Protein AF-A0A3A4A7R0-F1 (afdb_monomer)

Radius of gyration: 28.4 Å; Cα contacts (8 Å, |Δi|>4): 515; chains: 1; bounding box: 100×82×77 Å

Sequence (315 aa):
MIDTMTGAGLDDSLARQVVTARIVDVVRGQGFALCELVHNDKGGRAREGSGVKAVLPLDEVPDDEIMPGVPRVRPGARMQLLVIEPGSPAAGKRAAGLPVLSASSELLVQRILEGLVPELLPTQTGPEEFDPPRVTVKGIARRAGVTGRTKIAVAPSVEGVDAIEACLGLRATRKDKLVELLFGEKVEFVPWASSPEKYLRNALAPGTVMDVLISGRYAVVSAEPHMMSVVVGKGGLNTELAGRLTGLWVQAVAYDPHLSPEENRAALEKILAAKVAEHAAARADRPAPNQPASNQPAETTEPPAPAETATEPAA

Nearest PDB structures (foldseek):
  2atw-assembly1_A  TM=8.147E-01  e=3.032E-18  Mycobacterium tuberculosis
  5lm9-assembly1_A  TM=8.035E-01  e=1.524E-15  Escherichia coli K-12
  4mtn-assembly1_A  TM=8.015E-01  e=1.718E-15  Planctopirus limnophila DSM 3776
  5lm7-assembly2_C  TM=7.938E-01  e=4.749E-15  Escherichia coli O157:H7
  5ms0-assembly1_M  TM=7.228E-01  e=3.522E-15  Escherichia coli K-12

Mean predicted aligned error: 13.64 Å

InterPro domains:
  IPR009019 K homology domain superfamily, prokaryotic type [SSF54814] (129-193)
  IPR009019 K homology domain superfamily, prokaryotic type [SSF54814] (196-252)
  IPR015946 K homology domain-like, alpha/beta [G3DSA:3.30.300.20] (104-193)
  IPR015946 K homology domain-like, alpha/beta [G3DSA:3.30.300.20] (195-255)
  IPR025249 Transcription factor NusA, first KH domain [PF13184] (106-192)
  IPR030842 Transcription factor NusA, prokaryotes [PTHR22648] (106-267)
  IPR058582 NusA-like, second KH domain [PF26594] (196-248)

Secondary structure (DSSP, 8-state):
-----------TT--EEEEEE--S---SS------------SSS-PPPSSPEEEEEEGGGS--TTTSTT-----TT-----EEEEPPBP--SSSPPBPPEEESS-HHHHHHHHHHH-GGGSPEE-SSS-EEPPSEEEEEEEEE-STT-EEEEEEEESSTT--HHHHHH-GGGHHHHHHHHHTTT-EEEEEE--SSHHHHHHHHTTTS--S-EEEETTEEEEEE-TTTHHHHH-GGGHHHHHHHHHHT-EEEEEE--TTS-HHHHHHHHHHHHHHHHHHHHHHHHTSPPP------PPPP--PPPPPPP-PPPPP-

pLDDT: mean 74.09, std 24.38, range [22.98, 98.62]

Foldseek 3Di:
DDDDDDDDDPPPPWDKDKWFFPFPDPDDPPFWGWTWTFDDPDPDDDDDDPTAIAIETPLQQDDCVNANPQHRQHGRHTATWTQPAPWADDPPPDDIRHTYIHLFDPVSLVVLLVVLQVLCQWDDPDPPDTHHRQKHWPFKQWDAHQQIEIETEMEGPDPPDDGQCSCLDDVRPNVVVSCVNSRNHHYDYFHDDPPLQNLLCRLLPPQHWDDWDDDDQEIETEGAPVSQCSSCDDVSNSQVRSSVGSVHNYDYDYQDPVDDPVVSVVVSVVVRVVVVVVVVVVVVPDDDPPDDDDDDDDDDDDDDDDDDDDDDDDD

Organism: NCBI:txid1070861

Solvent-accessible surface area (backbone atoms only — not comparable to full-atom values): 18566 Å² total; per-residue (Å²): 139,81,82,90,83,90,88,79,85,77,67,93,85,65,63,64,45,82,34,47,21,57,62,73,68,94,69,79,94,69,83,61,40,67,26,43,36,41,46,73,99,59,89,88,77,86,79,92,71,97,48,53,63,31,34,37,44,50,94,50,48,68,22,46,90,79,27,66,83,30,71,60,66,44,68,64,45,71,43,62,32,26,37,79,38,84,45,44,78,53,80,65,102,47,85,54,46,63,23,33,43,36,62,61,49,62,64,43,56,54,55,53,43,54,76,66,23,67,48,58,37,65,44,75,78,50,100,90,39,66,45,72,36,44,24,44,81,77,38,68,17,71,42,67,39,36,82,22,43,31,44,34,26,27,32,50,67,42,90,97,50,60,34,60,57,57,52,24,38,80,92,36,49,40,42,54,48,51,20,58,62,47,60,53,21,43,75,44,79,23,62,57,50,93,51,67,64,60,21,45,54,40,40,29,54,94,19,62,63,80,47,72,48,76,58,95,52,38,31,32,31,28,15,49,65,87,34,37,62,54,32,34,26,83,92,40,48,36,30,50,38,24,12,60,50,69,65,33,50,58,44,80,43,69,50,60,89,89,49,55,74,66,56,50,51,52,52,48,51,54,54,44,52,51,53,54,49,55,53,51,53,62,55,72,73,49,78,76,77,81,73,76,79,81,79,74,82,79,84,82,80,79,80,83,83,85,81,85,81,87,83,81,83,90,131

Structure (mmCIF, N/CA/C/O backbone):
data_AF-A0A3A4A7R0-F1
#
_entry.id   AF-A0A3A4A7R0-F1
#
loop_
_atom_site.group_PDB
_atom_site.id
_atom_site.type_symbol
_atom_site.label_atom_id
_atom_site.label_alt_id
_atom_site.label_comp_id
_atom_site.label_asym_id
_atom_site.label_entity_id
_atom_site.label_seq_id
_atom_site.pdbx_PDB_ins_code
_atom_site.Cartn_x
_atom_site.Cartn_y
_atom_site.Cartn_z
_atom_site.occupancy
_atom_site.B_iso_or_equiv
_atom_site.auth_seq_id
_atom_site.auth_comp_id
_atom_site.auth_asym_id
_atom_site.auth_atom_id
_atom_site.pdbx_PDB_model_num
ATOM 1 N N . MET A 1 1 ? 1.825 -34.355 51.434 1.00 31.25 1 MET A N 1
ATOM 2 C CA . MET A 1 1 ? 0.445 -34.870 51.314 1.00 31.25 1 MET A CA 1
ATOM 3 C C . MET A 1 1 ? -0.447 -33.646 51.183 1.00 31.25 1 MET A C 1
ATOM 5 O O . MET A 1 1 ? -0.684 -32.991 52.181 1.00 31.25 1 MET A O 1
ATOM 9 N N . ILE A 1 2 ? -0.793 -33.163 49.997 1.00 30.39 2 ILE A N 1
ATOM 10 C CA . ILE A 1 2 ? -1.487 -33.873 48.919 1.00 30.39 2 ILE A CA 1
ATOM 11 C C . ILE A 1 2 ? -0.903 -33.464 47.550 1.00 30.39 2 ILE A C 1
ATOM 13 O O . ILE A 1 2 ? -0.648 -32.287 47.305 1.00 30.39 2 ILE A O 1
ATOM 17 N N . ASP A 1 3 ? -0.677 -34.492 46.733 1.00 22.98 3 ASP A N 1
ATOM 18 C CA . ASP A 1 3 ? -0.315 -34.540 45.308 1.00 22.98 3 ASP A CA 1
ATOM 19 C C . ASP A 1 3 ? -1.289 -33.764 44.401 1.00 22.98 3 ASP A C 1
ATOM 21 O O . ASP A 1 3 ? -2.475 -33.668 44.704 1.00 22.98 3 ASP A O 1
ATOM 25 N N . THR A 1 4 ? -0.807 -32.999 43.414 1.00 31.16 4 THR A N 1
ATOM 26 C CA . THR A 1 4 ? -0.606 -33.367 41.987 1.00 31.16 4 THR A CA 1
ATOM 27 C C . THR A 1 4 ? -1.807 -34.029 41.285 1.00 31.16 4 THR A C 1
ATOM 29 O O . THR A 1 4 ? -2.384 -34.980 41.797 1.00 31.16 4 THR A O 1
ATOM 32 N N . MET A 1 5 ? -2.171 -33.464 40.116 1.00 24.44 5 MET A N 1
ATOM 33 C CA . MET A 1 5 ? -2.710 -34.059 38.865 1.00 24.44 5 MET A CA 1
ATOM 34 C C . MET A 1 5 ? -3.585 -33.014 38.117 1.00 24.44 5 MET A C 1
ATOM 36 O O . MET A 1 5 ? -4.737 -32.798 38.478 1.00 24.44 5 MET A O 1
ATOM 40 N N . THR A 1 6 ? -3.026 -32.104 37.305 1.00 32.19 6 THR A N 1
ATOM 41 C CA . THR A 1 6 ? -2.872 -32.150 35.821 1.00 32.19 6 THR A CA 1
ATOM 42 C C . THR A 1 6 ? -4.096 -32.536 34.971 1.00 32.19 6 THR A C 1
ATOM 44 O O . THR A 1 6 ? -4.650 -33.620 35.113 1.00 32.19 6 THR A O 1
ATOM 47 N N . GLY A 1 7 ? -4.395 -31.680 33.976 1.00 24.83 7 GLY A N 1
ATOM 48 C CA . GLY A 1 7 ? -5.155 -31.983 32.747 1.00 24.83 7 GLY A CA 1
ATOM 49 C C . GLY A 1 7 ? -6.244 -30.935 32.454 1.00 24.83 7 GLY A C 1
ATOM 50 O O . GLY A 1 7 ? -7.245 -30.913 33.151 1.00 24.83 7 GLY A O 1
ATOM 51 N N . ALA A 1 8 ? -6.160 -30.026 31.478 1.00 27.53 8 ALA A N 1
ATOM 52 C CA . ALA A 1 8 ? -5.505 -30.106 30.178 1.00 27.53 8 ALA A CA 1
ATOM 53 C C . ALA A 1 8 ? -4.943 -28.744 29.711 1.00 27.53 8 ALA A C 1
ATOM 55 O O . ALA A 1 8 ? -5.455 -27.685 30.071 1.00 27.53 8 ALA A O 1
ATOM 56 N N . GLY A 1 9 ? -3.870 -28.840 28.922 1.00 25.94 9 GLY A N 1
ATOM 57 C CA . GLY A 1 9 ? -2.947 -27.792 28.491 1.00 25.94 9 GLY A CA 1
ATOM 58 C C . GLY A 1 9 ? -3.556 -26.484 27.991 1.00 25.94 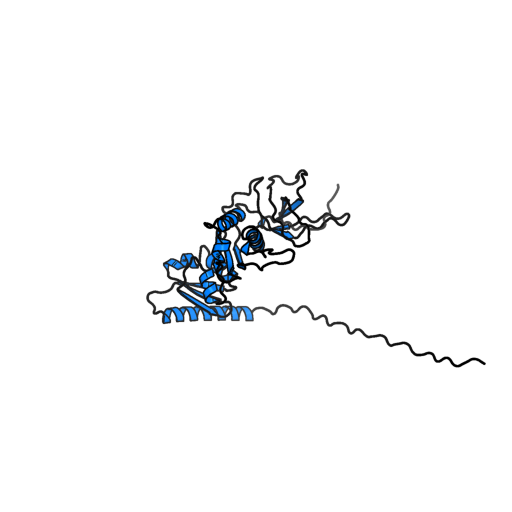9 GLY A C 1
ATOM 59 O O . GLY A 1 9 ? -4.331 -26.455 27.039 1.00 25.94 9 GLY A O 1
ATOM 60 N N . LEU A 1 10 ? -3.081 -25.390 28.579 1.00 32.84 10 LEU A N 1
ATOM 61 C CA . LEU A 1 10 ? -2.740 -24.202 27.810 1.00 32.84 10 LEU A CA 1
ATOM 62 C C . LEU A 1 10 ? -1.226 -24.263 27.633 1.00 32.84 10 LEU A C 1
ATOM 64 O O . LEU A 1 10 ? -0.488 -24.188 28.611 1.00 32.84 10 LEU A O 1
ATOM 68 N N . ASP A 1 11 ? -0.815 -24.520 26.397 1.00 29.55 11 ASP A N 1
ATOM 69 C CA . ASP A 1 11 ? 0.573 -24.548 25.953 1.00 29.55 11 ASP A CA 1
ATOM 70 C C . ASP A 1 11 ? 1.306 -23.285 26.434 1.00 29.55 11 ASP A C 1
ATOM 72 O O . ASP A 1 11 ? 0.804 -22.166 26.281 1.00 29.55 11 ASP A O 1
ATOM 76 N N . ASP A 1 12 ? 2.500 -23.467 26.993 1.00 33.50 12 ASP A N 1
ATOM 77 C CA . ASP A 1 12 ? 3.362 -22.434 27.592 1.00 33.50 12 ASP A CA 1
ATOM 78 C C . ASP A 1 12 ? 3.925 -21.436 26.544 1.00 33.50 12 ASP A C 1
ATOM 80 O O . ASP A 1 12 ? 4.802 -20.626 26.835 1.00 33.50 12 ASP A O 1
ATOM 84 N N . SER A 1 13 ? 3.417 -21.466 25.302 1.00 35.47 13 SER A N 1
ATOM 85 C CA . SER A 1 13 ? 3.818 -20.593 24.191 1.00 35.47 13 SER A CA 1
ATOM 86 C C . SER A 1 13 ? 2.926 -19.355 24.006 1.00 35.47 13 SER A C 1
ATOM 88 O O . SER A 1 13 ? 3.145 -18.584 23.074 1.00 35.47 13 SER A O 1
ATOM 90 N N . LEU A 1 14 ? 1.895 -19.161 24.839 1.00 38.09 14 LEU A N 1
ATOM 91 C CA . LEU A 1 14 ? 0.882 -18.109 24.673 1.00 38.09 14 LEU A CA 1
ATOM 92 C C . LEU A 1 14 ? 0.761 -17.237 25.926 1.00 38.09 14 LEU A C 1
ATOM 94 O O . LEU A 1 14 ? -0.273 -17.207 26.599 1.00 38.09 14 LEU A O 1
ATOM 98 N N . ALA A 1 15 ? 1.808 -16.469 26.225 1.00 43.47 15 ALA A N 1
ATOM 99 C CA . ALA A 1 15 ? 1.660 -15.325 27.114 1.00 43.47 15 ALA A CA 1
ATOM 100 C C . ALA A 1 15 ? 0.591 -14.376 26.529 1.00 43.47 15 ALA A C 1
ATOM 102 O O . ALA A 1 15 ? 0.614 -14.027 25.349 1.00 43.47 15 ALA A O 1
ATOM 103 N N . ARG A 1 16 ? -0.404 -14.006 27.336 1.00 49.62 16 ARG A N 1
ATOM 104 C CA . ARG A 1 16 ? -1.571 -13.215 26.916 1.00 49.62 16 ARG A CA 1
ATOM 105 C C . ARG A 1 16 ? -1.793 -12.087 27.914 1.00 49.62 16 ARG A C 1
ATOM 107 O O . ARG A 1 16 ? -1.829 -12.339 29.119 1.00 49.62 16 ARG A O 1
ATOM 114 N N . GLN A 1 17 ? -1.975 -10.857 27.433 1.00 52.09 17 GLN A N 1
ATOM 115 C CA . GLN A 1 17 ? -2.345 -9.733 28.296 1.00 52.09 17 GLN A CA 1
ATOM 116 C C . GLN A 1 17 ? -3.869 -9.593 28.349 1.00 52.09 17 GLN A C 1
ATOM 118 O O . GLN A 1 17 ? -4.539 -9.535 27.318 1.00 52.09 17 GLN A O 1
ATOM 123 N N . VAL A 1 18 ? -4.425 -9.536 29.564 1.00 49.22 18 VAL A N 1
ATOM 124 C CA . VAL A 1 18 ? -5.851 -9.247 29.777 1.00 49.22 18 VAL A CA 1
ATOM 125 C C . VAL A 1 18 ? -6.037 -7.737 29.858 1.00 49.22 18 VAL A C 1
ATOM 127 O O . VAL A 1 18 ? -5.473 -7.079 30.732 1.00 49.22 18 VAL A O 1
ATOM 130 N N . VAL A 1 19 ? -6.859 -7.205 28.963 1.00 51.12 19 VAL A N 1
ATOM 131 C CA . VAL A 1 19 ? -7.080 -5.775 28.743 1.00 51.12 19 VAL A CA 1
ATOM 132 C C . VAL A 1 19 ? -8.521 -5.407 29.098 1.00 51.12 19 VAL A C 1
ATOM 134 O O . VAL A 1 19 ? -9.442 -6.171 28.815 1.00 51.12 19 VAL A O 1
ATOM 137 N N . THR A 1 20 ? -8.739 -4.220 29.670 1.00 48.72 20 THR A N 1
ATOM 138 C CA . THR A 1 20 ? -10.080 -3.628 29.805 1.00 48.72 20 THR A CA 1
ATOM 139 C C . THR A 1 20 ? -10.362 -2.739 28.595 1.00 48.72 20 THR A C 1
ATOM 141 O O . THR A 1 20 ? -9.645 -1.763 28.391 1.00 48.72 20 THR A O 1
ATOM 144 N N . ALA A 1 21 ? -11.395 -3.060 27.813 1.00 48.56 21 ALA A N 1
ATOM 145 C CA . ALA A 1 21 ? -11.790 -2.320 26.617 1.00 48.56 21 ALA A CA 1
ATOM 146 C C . ALA A 1 21 ? -13.175 -1.674 26.787 1.00 48.56 21 ALA A C 1
ATOM 148 O O . ALA A 1 21 ? -14.121 -2.304 27.273 1.00 48.56 21 ALA A O 1
ATOM 149 N N . ARG A 1 22 ? -13.329 -0.422 26.332 1.00 48.19 22 ARG A N 1
ATOM 150 C CA . ARG A 1 22 ? -14.655 0.142 26.034 1.00 48.19 22 ARG A CA 1
ATOM 151 C C . ARG A 1 22 ? -15.080 -0.341 24.656 1.00 48.19 22 ARG A C 1
ATOM 153 O O . ARG A 1 22 ? -14.742 0.262 23.646 1.00 48.19 22 ARG A O 1
ATOM 160 N N . ILE A 1 23 ? -15.803 -1.450 24.639 1.00 51.12 23 ILE A N 1
ATOM 161 C CA . ILE A 1 23 ? -16.427 -1.970 23.432 1.00 51.12 23 ILE A CA 1
ATOM 162 C C . ILE A 1 23 ? -17.715 -1.169 23.211 1.00 51.12 23 ILE A C 1
ATOM 164 O O . ILE A 1 23 ? -18.742 -1.479 23.810 1.00 51.12 23 ILE A O 1
ATOM 168 N N . VAL A 1 24 ? -17.652 -0.100 22.415 1.00 43.41 24 VAL A N 1
ATOM 169 C CA . VAL A 1 24 ? -18.870 0.549 21.909 1.00 43.41 24 VAL A CA 1
ATOM 170 C C . VAL A 1 24 ? -19.497 -0.433 20.918 1.00 43.41 24 VAL A C 1
ATOM 172 O O . VAL A 1 24 ? -18.904 -0.727 19.887 1.00 43.41 24 VAL A O 1
ATOM 175 N N . ASP A 1 25 ? -20.624 -1.017 21.322 1.00 41.41 25 ASP A N 1
ATOM 176 C CA . ASP A 1 25 ? -21.463 -1.969 20.594 1.00 41.41 25 ASP A CA 1
ATOM 177 C C . ASP A 1 25 ? -20.738 -3.094 19.825 1.00 41.41 25 ASP A C 1
ATOM 179 O O . ASP A 1 25 ? -20.739 -3.154 18.599 1.00 41.41 25 ASP A O 1
ATOM 183 N N . VAL A 1 26 ? -20.294 -4.131 20.553 1.00 46.34 26 VAL A N 1
ATOM 184 C CA . VAL A 1 26 ? -20.383 -5.521 20.040 1.00 46.34 26 VAL A CA 1
ATOM 185 C C . VAL A 1 26 ? -21.857 -5.930 20.094 1.00 46.34 26 VAL A C 1
ATOM 187 O O . VAL A 1 26 ? -22.286 -6.784 20.863 1.00 46.34 26 VAL A O 1
ATOM 190 N N . VAL A 1 27 ? -22.676 -5.233 19.314 1.00 37.56 27 VAL A N 1
ATOM 191 C CA . VAL A 1 27 ? -24.116 -5.445 19.226 1.00 37.56 27 VAL A CA 1
ATOM 192 C C . VAL A 1 27 ? -24.442 -5.494 17.740 1.00 37.56 27 VAL A C 1
ATOM 194 O O . VAL A 1 27 ? -24.336 -4.486 17.053 1.00 37.56 27 VAL A O 1
ATOM 197 N N . ARG A 1 28 ? -24.866 -6.686 17.284 1.00 35.81 28 ARG A N 1
ATOM 198 C CA . ARG A 1 28 ? -25.363 -7.062 15.932 1.00 35.81 28 ARG A CA 1
ATOM 199 C C . ARG A 1 28 ? -24.445 -7.890 15.022 1.00 35.81 28 ARG A C 1
ATOM 201 O O . ARG A 1 28 ? -24.627 -7.876 13.812 1.00 35.81 28 ARG A O 1
ATOM 208 N N . GLY A 1 29 ? -23.540 -8.703 15.570 1.00 39.62 29 GLY A N 1
ATOM 209 C CA . GLY A 1 29 ? -23.069 -9.903 14.851 1.00 39.62 29 GLY A CA 1
ATOM 210 C C . GLY A 1 29 ? -22.274 -9.668 13.558 1.00 39.62 29 GLY A C 1
ATOM 211 O O . GLY A 1 29 ? -22.067 -10.614 12.804 1.00 39.62 29 GLY A O 1
ATOM 212 N N . GLN A 1 30 ? -21.786 -8.452 13.314 1.00 41.00 30 GLN A N 1
ATOM 213 C CA . GLN A 1 30 ? -20.718 -8.190 12.355 1.00 41.00 30 GLN A CA 1
ATOM 214 C C . GLN A 1 30 ? -19.523 -7.699 13.165 1.00 41.00 30 GLN A C 1
ATOM 216 O O . GLN A 1 30 ? -19.563 -6.631 13.768 1.00 41.00 30 GLN A O 1
ATOM 221 N N . GLY A 1 31 ? -18.544 -8.596 13.309 1.00 48.72 31 GLY A N 1
ATOM 222 C CA . GLY A 1 31 ? -17.392 -8.449 14.192 1.00 48.72 31 GLY A CA 1
ATOM 223 C C . GLY A 1 31 ? -16.543 -7.231 13.855 1.00 48.72 31 GLY A C 1
ATOM 224 O O . GLY A 1 31 ? -16.719 -6.630 12.802 1.00 48.72 31 GLY A O 1
ATOM 225 N N . PHE A 1 32 ? -15.594 -6.939 14.747 1.00 47.31 32 PHE A N 1
ATOM 226 C CA . PHE A 1 32 ? -14.655 -5.809 14.749 1.00 47.31 32 PHE A CA 1
ATOM 227 C C . PHE A 1 32 ? -15.164 -4.575 15.519 1.00 47.31 32 PHE A C 1
ATOM 229 O O . PHE A 1 32 ? -15.965 -3.794 15.023 1.00 47.31 32 PHE A O 1
ATOM 236 N N . ALA A 1 33 ? -14.643 -4.378 16.737 1.00 47.50 33 ALA A N 1
ATOM 237 C CA . ALA A 1 33 ? -14.857 -3.176 17.543 1.00 47.50 33 ALA A CA 1
ATOM 238 C C . ALA A 1 33 ? -13.522 -2.505 17.873 1.00 47.50 33 ALA A C 1
ATOM 240 O O . ALA A 1 33 ? -12.561 -3.176 18.251 1.00 47.50 33 ALA A O 1
ATOM 241 N N . LEU A 1 34 ? -13.485 -1.180 17.758 1.00 47.72 34 LEU A N 1
ATOM 242 C CA . LEU A 1 34 ? -12.329 -0.363 18.094 1.00 47.72 34 LEU A CA 1
ATOM 243 C C . LEU A 1 34 ? -12.211 -0.251 19.616 1.00 47.72 34 LEU A C 1
ATOM 245 O O . LEU A 1 34 ? -13.056 0.360 20.268 1.00 47.72 34 LEU A O 1
ATOM 249 N N . CYS A 1 35 ? -11.186 -0.866 20.194 1.00 49.84 35 CYS A N 1
ATOM 250 C CA . CYS A 1 35 ? -11.058 -0.958 21.646 1.00 49.84 35 CYS A CA 1
ATOM 251 C C . CYS A 1 35 ? -9.952 -0.047 22.175 1.00 49.84 35 CYS A C 1
ATOM 253 O O . CYS A 1 35 ? -8.786 -0.324 21.917 1.00 49.84 35 CYS A O 1
ATOM 255 N N . GLU A 1 36 ? -10.305 0.958 22.984 1.00 48.25 36 GLU A N 1
ATOM 256 C CA . GLU A 1 36 ? -9.324 1.711 23.773 1.00 48.25 36 GLU A CA 1
ATOM 257 C C . GLU A 1 36 ? -8.742 0.826 24.883 1.00 48.25 36 GLU A C 1
ATOM 259 O O . GLU A 1 36 ? -9.453 0.412 25.801 1.00 48.25 36 GLU A O 1
ATOM 264 N N . LEU A 1 37 ? -7.444 0.539 24.786 1.00 52.62 37 LEU A N 1
ATOM 265 C CA . LEU A 1 37 ? -6.678 -0.181 25.801 1.00 52.62 37 LEU A CA 1
ATOM 266 C C . LEU A 1 37 ? -6.302 0.748 26.973 1.00 52.62 37 LEU A C 1
ATOM 268 O O . LEU A 1 37 ? -6.043 1.931 26.786 1.00 52.62 37 LEU A O 1
ATOM 272 N N . VAL A 1 38 ? -6.254 0.205 28.191 1.00 48.91 38 VAL A N 1
ATOM 273 C CA . VAL A 1 38 ? -5.594 0.810 29.361 1.00 48.91 38 VAL A CA 1
ATOM 274 C C . VAL A 1 38 ? -4.627 -0.249 29.883 1.00 48.91 38 VAL A C 1
ATOM 276 O O . VAL A 1 38 ? -5.060 -1.230 30.488 1.00 48.91 38 VAL A O 1
ATOM 279 N N . HIS A 1 39 ? -3.330 -0.094 29.601 1.00 41.91 39 HIS A N 1
ATOM 280 C CA . HIS A 1 39 ? -2.307 -1.055 30.030 1.00 41.91 39 HIS A CA 1
ATOM 281 C C . HIS A 1 39 ? -2.246 -1.116 31.568 1.00 41.91 39 HIS A C 1
ATOM 283 O O . HIS A 1 39 ? -2.386 -0.090 32.238 1.00 41.91 39 HIS A O 1
ATOM 289 N N . ASN A 1 40 ? -2.102 -2.313 32.141 1.00 44.31 40 ASN A N 1
ATOM 290 C CA . ASN A 1 40 ? -2.024 -2.515 33.588 1.00 44.31 40 ASN A CA 1
ATOM 291 C C . ASN A 1 40 ? -0.789 -3.360 33.914 1.00 44.31 40 ASN A C 1
ATOM 293 O O . ASN A 1 40 ? -0.734 -4.536 33.568 1.00 44.31 40 ASN A O 1
ATOM 297 N N . ASP A 1 41 ? 0.169 -2.763 34.620 1.00 40.69 41 ASP A N 1
ATOM 298 C CA . ASP A 1 41 ? 1.502 -3.323 34.887 1.00 40.69 41 ASP A CA 1
ATOM 299 C C . ASP A 1 41 ? 1.520 -4.514 35.861 1.00 40.69 41 ASP A C 1
ATOM 301 O O . ASP A 1 41 ? 2.586 -5.028 36.202 1.00 40.69 41 ASP A O 1
ATOM 305 N N . LYS A 1 42 ? 0.366 -4.943 36.388 1.00 36.88 42 LYS A N 1
ATOM 306 C CA . LYS A 1 42 ? 0.294 -5.956 37.449 1.00 36.88 42 LYS A CA 1
ATOM 307 C C . LYS A 1 42 ? -0.529 -7.159 37.015 1.00 36.88 42 LYS A C 1
ATOM 309 O O . LYS A 1 42 ? -1.751 -7.072 36.879 1.00 36.88 42 LYS A O 1
ATOM 314 N N . GLY A 1 43 ? 0.144 -8.303 36.887 1.00 35.69 43 GLY A N 1
ATOM 315 C CA . GLY A 1 43 ? -0.494 -9.610 36.769 1.00 35.69 43 GLY A CA 1
ATOM 316 C C . GLY A 1 43 ? -1.625 -9.768 37.790 1.00 35.69 43 GLY A C 1
ATOM 317 O O . GLY A 1 43 ? -1.412 -9.677 38.996 1.00 35.69 43 GLY A O 1
ATOM 318 N N . GLY A 1 44 ? -2.841 -9.977 37.285 1.00 31.52 44 GLY A N 1
ATOM 319 C CA . GLY A 1 44 ? -3.974 -10.491 38.049 1.00 31.52 44 GLY A CA 1
ATOM 320 C C . GLY A 1 44 ? -4.469 -9.630 39.217 1.00 31.52 44 GLY A C 1
ATOM 321 O O . GLY A 1 44 ? -4.283 -9.997 40.376 1.00 31.52 44 GLY A O 1
ATOM 322 N N . ARG A 1 45 ? -5.223 -8.562 38.914 1.00 26.70 45 ARG A N 1
ATOM 323 C CA . ARG A 1 45 ? -6.605 -8.318 39.410 1.00 26.70 45 ARG A CA 1
ATOM 324 C C . ARG A 1 45 ? -7.066 -6.902 39.031 1.00 26.70 45 ARG A C 1
ATOM 326 O O . ARG A 1 45 ? -6.790 -5.936 39.734 1.00 26.70 45 ARG A O 1
ATOM 333 N N . ALA A 1 46 ? -7.805 -6.787 37.926 1.00 30.97 46 ALA A N 1
ATOM 334 C CA . ALA A 1 46 ? -8.516 -5.563 37.554 1.00 30.97 46 ALA A CA 1
ATOM 335 C C . ALA A 1 46 ? -9.849 -5.477 38.319 1.00 30.97 46 ALA A C 1
ATOM 337 O O . ALA A 1 46 ? -10.652 -6.415 38.261 1.00 30.97 46 ALA A O 1
ATOM 338 N N . ARG A 1 47 ? -10.058 -4.372 39.050 1.00 31.41 47 ARG A N 1
ATOM 339 C CA . ARG A 1 47 ? -11.325 -4.051 39.722 1.00 31.41 47 ARG A CA 1
ATOM 340 C C . ARG A 1 47 ? -12.356 -3.568 38.703 1.00 31.41 47 ARG A C 1
ATOM 342 O O . ARG A 1 47 ? -12.036 -2.852 37.761 1.00 31.41 47 ARG A O 1
ATOM 349 N N . GLU A 1 48 ? -13.573 -4.032 38.926 1.00 33.69 48 GLU A N 1
ATOM 350 C CA . GLU A 1 48 ? -14.757 -3.884 38.095 1.00 33.69 48 GLU A CA 1
ATOM 351 C C . GLU A 1 48 ? -15.177 -2.414 37.964 1.00 33.69 48 GLU A C 1
ATOM 353 O O . GLU A 1 48 ? -15.420 -1.723 38.950 1.00 33.69 48 GLU A O 1
ATOM 358 N N . GLY A 1 49 ? -15.235 -1.947 36.721 1.00 32.53 49 GLY A N 1
ATOM 359 C CA . GLY A 1 49 ? -15.747 -0.639 36.339 1.00 32.53 49 GLY A CA 1
ATOM 360 C C . GLY A 1 49 ? -16.207 -0.713 34.889 1.00 32.53 49 GLY A C 1
ATOM 361 O O . GLY A 1 49 ? -15.475 -0.291 34.003 1.00 32.53 49 GLY A O 1
ATOM 362 N N . SER A 1 50 ? -17.346 -1.380 34.672 1.00 42.22 50 SER A N 1
ATOM 363 C CA . SER A 1 50 ? -18.156 -1.484 33.437 1.00 42.22 50 SER A CA 1
ATOM 364 C C . SER A 1 50 ? -17.491 -1.816 32.080 1.00 42.22 50 SER A C 1
ATOM 366 O O . SER A 1 50 ? -18.203 -1.920 31.086 1.00 42.22 50 SER A O 1
ATOM 368 N N . GLY A 1 51 ? -16.173 -2.025 31.999 1.00 49.06 51 GLY A N 1
ATOM 369 C CA . GLY A 1 51 ? -15.453 -2.368 30.766 1.00 49.06 51 GLY A CA 1
ATOM 370 C C . GLY A 1 51 ? -15.368 -3.876 30.520 1.00 49.06 51 GLY A C 1
ATOM 371 O O . GLY A 1 51 ? -15.023 -4.645 31.420 1.00 49.06 51 GLY A O 1
ATOM 372 N N . VAL A 1 52 ? -15.658 -4.304 29.291 1.00 52.03 52 VAL A N 1
ATOM 373 C CA . VAL A 1 52 ? -15.515 -5.703 28.869 1.00 52.03 52 VAL A CA 1
ATOM 374 C C . VAL A 1 52 ? -14.028 -6.075 28.875 1.00 52.03 52 VAL A C 1
ATOM 376 O O . VAL A 1 52 ? -13.179 -5.305 28.423 1.00 52.03 52 VAL A O 1
ATOM 379 N N . LYS A 1 53 ? -13.698 -7.255 29.411 1.00 58.31 53 LYS A N 1
ATOM 380 C CA . LYS A 1 53 ? -12.333 -7.799 29.380 1.00 58.31 53 LYS A CA 1
ATOM 381 C C . LYS A 1 53 ? -12.060 -8.420 28.009 1.00 58.31 53 LYS A C 1
ATOM 383 O O . LYS A 1 53 ? -12.931 -9.096 27.475 1.00 58.31 53 LYS A O 1
ATOM 388 N N . ALA A 1 54 ? -10.860 -8.230 27.478 1.00 60.81 54 ALA A N 1
ATOM 389 C CA . ALA A 1 54 ? -10.394 -8.790 26.211 1.00 60.81 54 ALA A CA 1
ATOM 390 C C . ALA A 1 54 ? -8.960 -9.324 26.350 1.00 60.81 54 ALA A C 1
ATOM 392 O O . ALA A 1 54 ? -8.271 -9.011 27.322 1.00 60.81 54 ALA A O 1
ATOM 393 N N . VAL A 1 55 ? -8.515 -10.130 25.391 1.00 61.31 55 VAL A N 1
ATOM 394 C CA . VAL A 1 55 ? -7.156 -10.676 25.329 1.00 61.31 55 VAL A CA 1
ATOM 395 C C . VAL A 1 55 ? -6.413 -10.078 24.140 1.00 61.31 55 VAL A C 1
ATOM 397 O O . VAL A 1 55 ? -6.891 -10.159 23.012 1.00 61.31 55 VAL A O 1
ATOM 400 N N . LEU A 1 56 ? -5.226 -9.527 24.392 1.00 63.69 56 LEU A N 1
ATOM 401 C CA . LEU A 1 56 ? -4.249 -9.183 23.359 1.00 63.69 56 LEU A CA 1
ATOM 402 C C . LEU A 1 56 ? -3.107 -10.219 23.419 1.00 63.69 56 LEU A C 1
ATOM 404 O O . LEU A 1 56 ? -2.505 -10.376 24.492 1.00 63.69 56 LEU A O 1
ATOM 408 N N . PRO A 1 57 ? -2.846 -10.973 22.333 1.00 64.88 57 PRO A N 1
ATOM 409 C CA . PRO A 1 57 ? -1.677 -11.847 22.233 1.00 64.88 57 PRO A CA 1
ATOM 410 C C . PRO A 1 57 ? -0.386 -11.068 22.502 1.00 64.88 57 PRO A C 1
ATOM 412 O O . PRO A 1 57 ? -0.308 -9.897 22.140 1.00 64.88 57 PRO A O 1
ATOM 415 N N . LEU A 1 58 ? 0.606 -11.671 23.169 1.00 62.53 58 LEU A N 1
ATOM 416 C CA . LEU A 1 58 ? 1.820 -10.935 23.543 1.00 62.53 58 LEU A CA 1
ATOM 417 C C . LEU A 1 58 ? 2.580 -10.413 22.316 1.00 62.53 58 LEU A C 1
ATOM 419 O O . LEU A 1 58 ? 3.029 -9.281 22.351 1.00 62.53 58 LEU A O 1
ATOM 423 N N . ASP A 1 59 ? 2.645 -11.181 21.229 1.00 61.31 59 ASP A N 1
ATOM 424 C CA . ASP A 1 59 ? 3.236 -10.801 19.935 1.00 61.31 59 ASP A CA 1
ATOM 425 C C . ASP A 1 59 ? 2.499 -9.654 19.217 1.00 61.31 59 ASP A C 1
ATOM 427 O O . ASP A 1 59 ? 3.046 -9.018 18.317 1.00 61.31 59 ASP A O 1
ATOM 431 N N . GLU A 1 60 ? 1.269 -9.363 19.636 1.00 67.12 60 GLU A N 1
ATOM 432 C CA . GLU A 1 60 ? 0.454 -8.237 19.174 1.00 67.12 60 GLU A CA 1
ATOM 433 C C . GLU A 1 60 ? 0.543 -7.026 20.121 1.00 67.12 60 GLU A C 1
ATOM 435 O O . GLU A 1 60 ? 0.014 -5.959 19.798 1.00 67.12 60 GLU A O 1
ATOM 440 N N . VAL A 1 61 ? 1.189 -7.163 21.290 1.00 64.62 61 VAL A N 1
ATOM 441 C CA . VAL A 1 61 ? 1.446 -6.044 22.206 1.00 64.62 61 VAL A CA 1
ATOM 442 C C . VAL A 1 61 ? 2.565 -5.189 21.611 1.00 64.62 61 VAL A C 1
ATOM 444 O O . VAL A 1 61 ? 3.689 -5.665 21.472 1.00 64.62 61 VAL A O 1
ATOM 447 N N . PRO A 1 62 ? 2.311 -3.911 21.283 1.00 61.00 62 PRO A N 1
ATOM 448 C CA . PRO A 1 62 ? 3.369 -3.025 20.829 1.00 61.00 62 PRO A CA 1
ATOM 449 C C . PRO A 1 62 ? 4.282 -2.695 22.013 1.00 61.00 62 PRO A C 1
ATOM 451 O O . PRO A 1 62 ? 3.905 -1.957 22.925 1.00 61.00 62 PRO A O 1
ATOM 454 N N . ASP A 1 63 ? 5.489 -3.234 22.022 1.00 59.97 63 ASP A N 1
ATOM 455 C CA . ASP A 1 63 ? 6.549 -2.822 22.932 1.00 59.97 63 ASP A CA 1
ATOM 456 C C . ASP A 1 63 ? 7.884 -2.729 22.192 1.00 59.97 63 ASP A C 1
ATOM 458 O O . ASP A 1 63 ? 7.981 -3.055 21.010 1.00 59.97 63 ASP A O 1
ATOM 462 N N . ASP A 1 64 ? 8.906 -2.224 22.877 1.00 51.91 64 ASP A N 1
ATOM 463 C CA . ASP A 1 64 ? 10.224 -2.029 22.272 1.00 51.91 64 ASP A CA 1
ATOM 464 C C . ASP A 1 64 ? 10.931 -3.365 21.958 1.00 51.91 64 ASP A C 1
ATOM 466 O O . ASP A 1 64 ? 11.821 -3.399 21.110 1.00 51.91 64 ASP A O 1
ATOM 470 N N . GLU A 1 65 ? 10.521 -4.473 22.596 1.00 52.25 65 GLU A N 1
ATOM 471 C CA . GLU A 1 65 ? 11.082 -5.811 22.362 1.00 52.25 65 GLU A CA 1
ATOM 472 C C . GLU A 1 65 ? 10.555 -6.425 21.055 1.00 52.25 65 GLU A C 1
ATOM 474 O O . GLU A 1 65 ? 11.313 -7.051 20.312 1.00 52.25 65 GLU A O 1
ATOM 479 N N . ILE A 1 66 ? 9.275 -6.211 20.741 1.00 52.94 66 ILE A N 1
ATOM 480 C CA . ILE A 1 66 ? 8.599 -6.745 19.549 1.00 52.94 66 ILE A CA 1
ATOM 481 C C . ILE A 1 66 ? 8.674 -5.755 18.378 1.00 52.94 66 ILE A C 1
ATOM 483 O O . ILE A 1 66 ? 8.792 -6.147 17.213 1.00 52.94 66 ILE A O 1
ATOM 487 N N . MET A 1 67 ? 8.625 -4.454 18.668 1.00 56.50 67 MET A N 1
ATOM 488 C CA . MET A 1 67 ? 8.597 -3.369 17.690 1.00 56.50 67 MET A CA 1
ATOM 489 C C . MET A 1 67 ? 9.609 -2.275 18.077 1.00 56.50 67 MET A C 1
ATOM 491 O O . MET A 1 67 ? 9.248 -1.295 18.732 1.00 56.50 67 MET A O 1
ATOM 495 N N . PRO A 1 68 ? 10.870 -2.384 17.618 1.00 49.78 68 PRO A N 1
ATOM 496 C CA . PRO A 1 68 ? 11.927 -1.447 17.985 1.00 49.78 68 PRO A CA 1
ATOM 497 C C . PRO A 1 68 ? 11.541 0.008 17.690 1.00 49.78 68 PRO A C 1
ATOM 499 O O . PRO A 1 68 ? 11.196 0.352 16.552 1.00 49.78 68 PRO A O 1
ATOM 502 N N . GLY A 1 69 ? 11.619 0.868 18.706 1.00 51.34 69 GLY A N 1
ATOM 503 C CA . GLY A 1 69 ? 11.246 2.281 18.623 1.00 51.34 69 GLY A CA 1
ATOM 504 C C . GLY A 1 69 ? 9.799 2.592 19.016 1.00 51.34 69 GLY A C 1
ATOM 505 O O . GLY A 1 69 ? 9.421 3.765 18.999 1.00 51.34 69 GLY A O 1
ATOM 506 N N . VAL A 1 70 ? 8.997 1.590 19.393 1.00 51.31 70 VAL A N 1
ATOM 507 C CA . VAL A 1 70 ? 7.712 1.802 20.070 1.00 51.31 70 VAL A CA 1
ATOM 508 C C . VAL A 1 70 ? 7.973 2.073 21.551 1.00 51.31 70 VAL A C 1
ATOM 510 O O . VAL A 1 70 ? 8.475 1.195 22.253 1.00 51.31 70 VAL A O 1
ATOM 513 N N . PRO A 1 71 ? 7.608 3.256 22.087 1.00 51.59 71 PRO A N 1
ATOM 514 C CA . PRO A 1 71 ? 7.601 3.447 23.527 1.00 51.59 71 PRO A CA 1
ATOM 515 C C . PRO A 1 71 ? 6.681 2.396 24.134 1.00 51.59 71 PRO A C 1
ATOM 517 O O . PRO A 1 71 ? 5.524 2.302 23.722 1.00 51.59 71 PRO A O 1
ATOM 520 N N . ARG A 1 72 ? 7.181 1.644 25.122 1.00 57.44 72 ARG A N 1
ATOM 521 C CA . ARG A 1 72 ? 6.376 0.684 25.883 1.00 57.44 72 ARG A CA 1
ATOM 522 C C . ARG A 1 72 ? 5.020 1.310 26.192 1.00 57.44 72 ARG A C 1
ATOM 524 O O . ARG A 1 72 ? 4.978 2.403 26.773 1.00 57.44 72 ARG A O 1
ATOM 531 N N . VAL A 1 73 ? 3.945 0.656 25.745 1.00 56.84 73 VAL A N 1
ATOM 532 C CA . VAL A 1 73 ? 2.581 1.166 25.912 1.00 56.84 73 VAL A CA 1
ATOM 533 C C . VAL A 1 73 ? 2.391 1.494 27.384 1.00 56.84 73 VAL A C 1
ATOM 535 O O . VAL A 1 73 ? 2.446 0.624 28.252 1.00 56.84 73 VAL A O 1
ATOM 538 N N . ARG A 1 74 ? 2.245 2.786 27.679 1.00 56.00 74 ARG A N 1
ATOM 539 C CA . ARG A 1 74 ? 2.139 3.247 29.061 1.00 56.00 74 ARG A CA 1
ATOM 540 C C . ARG A 1 74 ? 0.787 2.823 29.626 1.00 56.00 74 ARG A C 1
ATOM 542 O O . ARG A 1 74 ? -0.206 2.832 28.893 1.00 56.00 74 ARG A O 1
ATOM 549 N N . PRO A 1 75 ? 0.695 2.548 30.932 1.00 52.28 75 PRO A N 1
ATOM 550 C CA . PRO A 1 75 ? -0.589 2.474 31.610 1.00 52.28 75 PRO A CA 1
ATOM 551 C C . PRO A 1 75 ? -1.489 3.657 31.263 1.00 52.28 75 PRO A C 1
ATOM 553 O O . PRO A 1 75 ? -1.076 4.811 31.364 1.00 52.28 75 PRO A O 1
ATOM 556 N N . GLY A 1 76 ? -2.711 3.366 30.812 1.00 53.25 76 GLY A N 1
ATOM 557 C CA . GLY A 1 76 ? -3.665 4.388 30.360 1.00 53.25 76 GLY A CA 1
ATOM 558 C C . GLY A 1 76 ? -3.493 4.909 28.932 1.00 53.25 76 GLY A C 1
ATOM 559 O O . GLY A 1 76 ? -4.311 5.728 28.512 1.00 53.25 76 GLY A O 1
ATOM 560 N N . ALA A 1 77 ? -2.498 4.446 28.170 1.00 58.34 77 ALA A N 1
ATOM 561 C CA . ALA A 1 77 ? -2.382 4.773 26.753 1.00 58.34 77 ALA A CA 1
ATOM 562 C C . ALA A 1 77 ? -3.510 4.112 25.955 1.00 58.34 77 ALA A C 1
ATOM 564 O O . ALA A 1 77 ? -3.631 2.890 25.942 1.00 58.34 77 ALA A O 1
ATOM 565 N N . ARG A 1 78 ? -4.307 4.936 25.271 1.00 60.97 78 ARG A N 1
ATOM 566 C CA . ARG A 1 78 ? -5.401 4.482 24.413 1.00 60.97 78 ARG A CA 1
ATOM 567 C C . ARG A 1 78 ? -4.842 3.966 23.101 1.00 60.97 78 ARG A C 1
ATOM 569 O O . ARG A 1 78 ? -3.998 4.607 22.481 1.00 60.97 78 ARG A O 1
ATOM 576 N N . MET A 1 79 ? -5.352 2.822 22.679 1.00 64.50 79 MET A N 1
ATOM 577 C CA . MET A 1 79 ? -4.972 2.174 21.434 1.00 64.50 79 MET A CA 1
ATOM 578 C C . MET A 1 79 ? -6.204 1.865 20.605 1.00 64.50 79 MET A C 1
ATOM 580 O O . MET A 1 79 ? -7.295 1.790 21.151 1.00 64.50 79 MET A O 1
ATOM 584 N N . GLN A 1 80 ? -6.034 1.681 19.303 1.00 69.06 80 GLN A N 1
ATOM 585 C CA . GLN A 1 80 ? -7.074 1.126 18.451 1.00 69.06 80 GLN A CA 1
ATOM 586 C C . GLN A 1 80 ? -6.684 -0.297 18.071 1.00 69.06 80 GLN A C 1
ATOM 588 O O . GLN A 1 80 ? -5.571 -0.541 17.616 1.00 69.06 80 GLN A O 1
ATOM 593 N N . LEU A 1 81 ? -7.594 -1.235 18.313 1.00 71.12 81 LEU A N 1
ATOM 594 C CA . LEU A 1 81 ? -7.383 -2.665 18.120 1.00 71.12 81 LEU A CA 1
ATOM 595 C C . LEU A 1 81 ? -8.573 -3.266 17.388 1.00 71.12 81 LEU A C 1
ATOM 597 O O . LEU A 1 81 ? -9.697 -2.779 17.516 1.00 71.12 81 LEU A O 1
ATOM 601 N N . LEU A 1 82 ? -8.314 -4.339 16.651 1.00 69.75 82 LEU A N 1
ATOM 602 C CA . LEU A 1 82 ? -9.315 -5.100 15.924 1.00 69.75 82 LEU A CA 1
ATOM 603 C C . LEU A 1 82 ? -9.717 -6.339 16.727 1.00 69.75 82 LEU A C 1
ATOM 605 O O . LEU A 1 82 ? -8.855 -7.126 17.092 1.00 69.75 82 LEU A O 1
ATOM 609 N N . VAL A 1 83 ? -11.011 -6.562 16.954 1.00 69.88 83 VAL A N 1
ATOM 610 C CA . VAL A 1 83 ? -11.505 -7.825 17.540 1.00 69.88 83 VAL A CA 1
ATOM 611 C C . VAL A 1 83 ? -11.494 -8.925 16.477 1.00 69.88 83 VAL A C 1
ATOM 613 O O . VAL A 1 83 ? -12.385 -8.953 15.635 1.00 69.88 83 VAL A O 1
ATOM 616 N N . ILE A 1 84 ? -10.513 -9.823 16.507 1.00 68.44 84 ILE A N 1
ATOM 617 C CA . ILE A 1 84 ? -10.394 -10.929 15.542 1.00 68.44 84 ILE A CA 1
ATOM 618 C C . ILE A 1 84 ? -11.271 -12.129 15.905 1.00 68.44 84 ILE A C 1
ATOM 620 O O . ILE A 1 84 ? -11.778 -12.800 15.011 1.00 68.44 84 ILE A O 1
ATOM 624 N N . GLU A 1 85 ? -11.518 -12.351 17.197 1.00 65.88 85 GLU A N 1
ATOM 625 C CA . GLU A 1 85 ? -12.437 -13.384 17.674 1.00 65.88 85 GLU A CA 1
ATOM 626 C C . GLU A 1 85 ? -13.428 -12.767 18.663 1.00 65.88 85 GLU A C 1
ATOM 628 O O . GLU A 1 85 ? -13.006 -12.189 19.674 1.00 65.88 85 GLU A O 1
ATOM 633 N N . PRO A 1 86 ? -14.745 -12.849 18.401 1.00 64.44 86 PRO A N 1
ATOM 634 C CA . PRO A 1 86 ? -15.736 -12.378 19.352 1.00 64.44 86 PRO A CA 1
ATOM 635 C C . PRO A 1 86 ? -15.740 -13.282 20.588 1.00 64.44 86 PRO A C 1
ATOM 637 O O . PRO A 1 86 ? -15.635 -14.504 20.494 1.00 64.44 86 PRO A O 1
ATOM 640 N N . GLY A 1 87 ? -15.899 -12.678 21.764 1.00 62.69 87 GLY A N 1
ATOM 641 C CA . GLY A 1 87 ? -16.091 -13.440 22.992 1.00 62.69 87 GLY A CA 1
ATOM 642 C C . GLY A 1 87 ? -17.414 -14.207 22.958 1.00 62.69 87 GLY A C 1
ATOM 643 O O . GLY A 1 87 ? -18.402 -13.731 22.397 1.00 62.69 87 GLY A O 1
ATOM 644 N N . SER A 1 88 ? -17.458 -15.384 23.583 1.00 59.91 88 SER A N 1
ATOM 645 C CA . SER A 1 88 ? -18.718 -16.113 23.747 1.00 59.91 88 SER A CA 1
ATOM 646 C C . SER A 1 88 ? -19.432 -15.614 25.000 1.00 59.91 88 SER A C 1
ATOM 648 O O . SER A 1 88 ? -18.827 -15.653 26.079 1.00 59.91 88 SER A O 1
ATOM 650 N N . PRO A 1 89 ? -20.723 -15.238 24.927 1.00 55.28 89 PRO A N 1
ATOM 651 C CA . PRO A 1 89 ? -21.524 -15.121 26.135 1.00 55.28 89 PRO A CA 1
ATOM 652 C C . PRO A 1 89 ? -21.528 -16.482 26.846 1.00 55.28 89 PRO A C 1
ATOM 654 O O . PRO A 1 89 ? -21.577 -17.533 26.200 1.00 55.28 89 PRO A O 1
ATOM 657 N N . ALA A 1 90 ? -21.414 -16.482 28.174 1.00 55.03 90 ALA A N 1
ATOM 658 C CA . ALA A 1 90 ? -21.482 -17.712 28.956 1.00 55.03 90 ALA A CA 1
ATOM 659 C C . ALA A 1 90 ? -22.878 -18.336 28.806 1.00 55.03 90 ALA A C 1
ATOM 661 O O . ALA A 1 90 ? -23.840 -17.888 29.428 1.00 55.03 90 ALA A O 1
ATOM 662 N N . ALA A 1 91 ? -23.001 -19.383 27.993 1.00 40.91 91 ALA A N 1
ATOM 663 C CA . ALA A 1 91 ? -24.165 -20.255 28.019 1.00 40.91 91 ALA A CA 1
ATOM 664 C C . ALA A 1 91 ? -24.001 -21.247 29.189 1.00 40.91 91 ALA A C 1
ATOM 666 O O . ALA A 1 91 ? -23.372 -22.297 29.060 1.00 40.91 91 ALA A O 1
ATOM 667 N N . GLY A 1 92 ? -24.534 -20.896 30.363 1.00 52.56 92 GLY A N 1
ATOM 668 C CA . GLY A 1 92 ? -24.539 -21.760 31.553 1.00 52.56 92 GLY A CA 1
ATOM 669 C C . GLY A 1 92 ? -23.224 -21.790 32.352 1.00 52.56 92 GLY A C 1
ATOM 670 O O . GLY A 1 92 ? -22.439 -20.850 32.321 1.00 52.56 92 GLY A O 1
ATOM 671 N N . LYS A 1 93 ? -22.986 -22.878 33.109 1.00 42.34 93 LYS A N 1
ATOM 672 C CA . LYS A 1 93 ? -21.856 -23.066 34.060 1.00 42.34 93 LYS A CA 1
ATOM 673 C C . LYS A 1 93 ? -20.452 -23.168 33.413 1.00 42.34 93 LYS A C 1
ATOM 675 O O . LYS A 1 93 ? -19.531 -23.679 34.048 1.00 42.34 93 LYS A O 1
ATOM 680 N N . ARG A 1 94 ? -20.260 -22.729 32.166 1.00 42.53 94 ARG A N 1
ATOM 681 C CA . ARG A 1 94 ? -18.942 -22.673 31.507 1.00 42.53 94 ARG A CA 1
ATOM 682 C C . ARG A 1 94 ? -18.485 -21.222 31.381 1.00 42.53 94 ARG A C 1
ATOM 684 O O . ARG A 1 94 ? -19.290 -20.336 31.115 1.00 42.53 94 ARG A O 1
ATOM 691 N N . ALA A 1 95 ? -17.192 -20.995 31.605 1.00 46.62 95 ALA A N 1
ATOM 692 C CA . ALA A 1 95 ? -16.583 -19.673 31.534 1.00 46.62 95 ALA A CA 1
ATOM 693 C C . ALA A 1 95 ? -16.807 -19.040 30.149 1.00 46.62 95 ALA A C 1
ATOM 695 O O . ALA A 1 95 ? -16.555 -19.678 29.128 1.00 46.62 95 ALA A O 1
ATOM 696 N N . ALA A 1 96 ? -17.276 -17.789 30.129 1.00 57.09 96 ALA A N 1
ATOM 697 C CA . ALA A 1 96 ? -17.303 -16.957 28.930 1.00 57.09 96 ALA A CA 1
ATOM 698 C C . ALA A 1 96 ? -15.891 -16.869 28.325 1.00 57.09 96 ALA A C 1
ATOM 700 O O . ALA A 1 96 ? -14.922 -16.627 29.049 1.00 57.09 96 ALA A O 1
ATOM 701 N N . GLY A 1 97 ? -15.779 -17.049 27.008 1.00 63.25 97 GLY A N 1
ATOM 702 C CA . GLY A 1 97 ? -14.533 -16.797 26.285 1.00 63.25 97 GLY A CA 1
ATOM 703 C C . GLY A 1 97 ? -14.324 -15.293 26.125 1.00 63.25 97 GLY A C 1
ATOM 704 O O . GLY A 1 97 ? -15.241 -14.600 25.686 1.00 63.25 97 GLY A O 1
ATOM 705 N N . LEU A 1 98 ? -13.145 -14.783 26.490 1.00 63.41 98 LEU A N 1
ATOM 706 C CA . LEU A 1 98 ? -12.789 -13.382 26.251 1.00 63.41 98 LEU A CA 1
ATOM 707 C C . LEU A 1 98 ? -12.547 -13.155 24.746 1.00 63.41 98 LEU A C 1
ATOM 709 O O . LEU A 1 98 ? -11.950 -14.023 24.113 1.00 63.41 98 LEU A O 1
ATOM 713 N N . PRO A 1 99 ? -12.961 -12.009 24.178 1.00 64.94 99 PRO A N 1
ATOM 714 C CA . PRO A 1 99 ? -12.629 -11.651 22.803 1.00 64.94 99 PRO A CA 1
ATOM 715 C C . PRO A 1 99 ? -11.113 -11.532 22.601 1.00 64.94 99 PRO A C 1
ATOM 717 O O . PRO A 1 99 ? -10.409 -11.052 23.496 1.00 64.94 99 PRO A O 1
ATOM 720 N N . VAL A 1 100 ? -10.631 -11.920 21.417 1.00 67.44 100 VAL A N 1
ATOM 721 C CA . VAL A 1 100 ? -9.219 -11.807 21.015 1.00 67.44 100 VAL A CA 1
ATOM 722 C C . VAL A 1 100 ? -9.032 -10.594 20.111 1.00 67.44 100 VAL A C 1
ATOM 724 O O . VAL A 1 100 ? -9.838 -10.345 19.211 1.00 67.44 100 VAL A O 1
ATOM 727 N N . LEU A 1 101 ? -7.971 -9.832 20.366 1.00 71.88 101 LEU A N 1
ATOM 728 C CA . LEU A 1 101 ? -7.642 -8.586 19.681 1.00 71.88 101 LEU A CA 1
ATOM 729 C C . LEU A 1 101 ? -6.396 -8.727 18.790 1.00 71.88 101 LEU A C 1
ATOM 731 O O . LEU A 1 101 ? -5.532 -9.553 19.064 1.00 71.88 101 LEU A O 1
ATOM 735 N N . SER A 1 102 ? -6.281 -7.877 17.768 1.00 73.25 102 SER A N 1
ATOM 736 C CA . SER A 1 102 ? -5.101 -7.721 16.907 1.00 73.25 102 SER A CA 1
ATOM 737 C C . SER A 1 102 ? -4.798 -6.240 16.662 1.00 73.25 102 SER A C 1
ATOM 739 O O . SER A 1 102 ? -5.700 -5.448 16.371 1.00 73.25 102 SER A O 1
ATOM 741 N N . ALA A 1 103 ? -3.523 -5.870 16.769 1.00 74.38 103 ALA A N 1
ATOM 742 C CA . ALA A 1 103 ? -2.978 -4.561 16.412 1.00 74.38 103 ALA A CA 1
ATOM 743 C C . ALA A 1 103 ? -2.364 -4.562 14.997 1.00 74.38 103 ALA A C 1
ATOM 745 O O . ALA A 1 103 ? -2.253 -3.516 14.348 1.00 74.38 103 ALA A O 1
ATOM 746 N N . SER A 1 104 ? -1.969 -5.738 14.505 1.00 80.56 104 SER A N 1
ATOM 747 C CA . SER A 1 104 ? -1.199 -5.922 13.275 1.00 80.56 104 SER A CA 1
ATOM 748 C C . SER A 1 104 ? -2.048 -6.127 12.014 1.00 80.56 104 SER A C 1
ATOM 750 O O . SER A 1 104 ? -1.568 -5.894 10.903 1.00 80.56 104 SER A O 1
ATOM 752 N N . SER A 1 105 ? -3.322 -6.500 12.167 1.00 83.75 105 SER A N 1
ATOM 753 C CA . SER A 1 105 ? -4.206 -6.851 11.049 1.00 83.75 105 SER A CA 1
ATOM 754 C C . SER A 1 105 ? -4.374 -5.733 10.008 1.00 83.75 105 SER A C 1
ATOM 756 O O . SER A 1 105 ? -4.539 -4.558 10.342 1.00 83.75 105 SER A O 1
ATOM 758 N N . GLU A 1 106 ? -4.403 -6.093 8.723 1.00 89.00 106 GLU A N 1
ATOM 759 C CA . GLU A 1 106 ? -4.748 -5.177 7.621 1.00 89.00 106 GLU A CA 1
ATOM 760 C C . GLU A 1 106 ? -6.202 -4.687 7.716 1.00 89.00 106 GLU A C 1
ATOM 762 O O . GLU A 1 106 ? -6.501 -3.546 7.364 1.00 89.00 106 GLU A O 1
ATOM 767 N N . LEU A 1 107 ? -7.100 -5.504 8.281 1.00 85.19 107 LEU A N 1
ATOM 768 C CA . LEU A 1 107 ? -8.495 -5.122 8.506 1.00 85.19 107 LEU A CA 1
ATOM 769 C C . LEU A 1 107 ? -8.632 -3.997 9.537 1.00 85.19 107 LEU A C 1
ATOM 771 O O . LEU A 1 107 ? -9.579 -3.221 9.452 1.00 85.19 107 LEU A O 1
ATOM 775 N N . LEU A 1 108 ? -7.686 -3.858 10.474 1.00 83.50 108 LEU A N 1
ATOM 776 C CA . LEU A 1 108 ? -7.661 -2.705 11.377 1.00 83.50 108 LEU A CA 1
ATOM 777 C C . LEU A 1 108 ? -7.553 -1.408 10.571 1.00 83.50 108 LEU A C 1
ATOM 779 O O . LEU A 1 108 ? -8.347 -0.496 10.768 1.00 83.50 108 LEU A O 1
ATOM 783 N N . VAL A 1 109 ? -6.618 -1.355 9.620 1.00 90.94 109 VAL A N 1
ATOM 784 C CA . VAL A 1 109 ? -6.406 -0.179 8.766 1.00 90.94 109 VAL A CA 1
ATOM 785 C C . VAL A 1 109 ? -7.661 0.139 7.959 1.00 90.94 109 VAL A C 1
ATOM 787 O O . VAL A 1 109 ? -8.078 1.295 7.925 1.00 90.94 109 VAL A O 1
ATOM 790 N N . GLN A 1 110 ? -8.296 -0.880 7.371 1.00 90.81 110 GLN A N 1
ATOM 791 C CA . GLN A 1 110 ? -9.557 -0.724 6.641 1.00 90.81 110 GLN A CA 1
ATOM 792 C C . GLN A 1 110 ? -10.648 -0.087 7.519 1.00 90.81 110 GLN A C 1
ATOM 794 O O . GLN A 1 110 ? -11.279 0.884 7.109 1.00 90.81 110 GLN A O 1
ATOM 799 N N . ARG A 1 111 ? -10.842 -0.584 8.748 1.00 85.94 111 ARG A N 1
ATOM 800 C CA . ARG A 1 111 ? -11.868 -0.061 9.667 1.00 85.94 111 ARG A CA 1
ATOM 801 C C . ARG A 1 111 ? -11.577 1.354 10.148 1.00 85.94 111 ARG A C 1
ATOM 803 O O . ARG A 1 111 ? -12.494 2.164 10.251 1.00 85.94 111 ARG A O 1
ATOM 810 N N . ILE A 1 112 ? -10.313 1.671 10.422 1.00 87.75 112 ILE A N 1
ATOM 811 C CA . ILE A 1 112 ? -9.924 3.035 10.793 1.00 87.75 112 ILE A CA 1
ATOM 812 C C . ILE A 1 112 ? -10.194 3.987 9.624 1.00 87.75 112 ILE A C 1
ATOM 814 O O . ILE A 1 112 ? -10.757 5.061 9.827 1.00 87.75 112 ILE A O 1
ATOM 818 N N . LEU A 1 113 ? -9.848 3.585 8.399 1.00 91.94 113 LEU A N 1
ATOM 819 C CA . LEU A 1 113 ? -10.108 4.375 7.199 1.00 91.94 113 LEU A CA 1
ATOM 820 C C . LEU A 1 113 ? -11.593 4.646 6.974 1.00 91.94 113 LEU A C 1
ATOM 822 O O . LEU A 1 113 ? -11.947 5.788 6.703 1.00 91.94 113 LEU A O 1
ATOM 826 N N . GLU A 1 114 ? -12.453 3.640 7.124 1.00 88.94 114 GLU A N 1
ATOM 827 C CA . GLU A 1 114 ? -13.911 3.796 7.023 1.00 88.94 114 GLU A CA 1
ATOM 828 C C . GLU A 1 114 ? -14.451 4.849 8.008 1.00 88.94 114 GLU A C 1
ATOM 830 O O . GLU A 1 114 ? -15.364 5.597 7.672 1.00 88.94 114 GLU A O 1
ATOM 835 N N . GLY A 1 115 ? -13.849 4.968 9.197 1.00 87.38 115 GLY A N 1
ATOM 836 C CA . GLY A 1 115 ? -14.190 6.013 10.166 1.00 87.38 115 GLY A CA 1
ATOM 837 C C . GLY A 1 115 ? -13.614 7.403 9.853 1.00 87.38 115 GLY A C 1
ATOM 838 O O . GLY A 1 115 ? -14.145 8.402 10.336 1.00 87.38 115 GLY A O 1
ATOM 839 N N . LEU A 1 116 ? -12.533 7.492 9.070 1.00 90.94 116 LEU A N 1
ATOM 840 C CA . LEU A 1 116 ? -11.840 8.750 8.748 1.00 90.94 116 LEU A CA 1
ATOM 841 C C . LEU A 1 116 ? -12.217 9.336 7.379 1.00 90.94 116 LEU A C 1
ATOM 843 O O . LEU A 1 116 ? -12.077 10.545 7.177 1.00 90.94 116 LEU A O 1
ATOM 847 N N . VAL A 1 117 ? -12.643 8.492 6.438 1.00 94.62 117 VAL A N 1
ATOM 848 C CA . VAL A 1 117 ? -12.856 8.827 5.025 1.00 94.62 117 VAL A CA 1
ATOM 849 C C . VAL A 1 117 ? -14.304 8.489 4.644 1.00 94.62 117 VAL A C 1
ATOM 851 O O . VAL A 1 117 ? -14.581 7.367 4.216 1.00 94.62 117 VAL A O 1
ATOM 854 N N . PRO A 1 118 ? -15.244 9.443 4.779 1.00 91.81 118 PRO A N 1
ATOM 855 C CA . PRO A 1 118 ? -16.655 9.229 4.449 1.00 91.81 118 PRO A CA 1
ATOM 856 C C . PRO A 1 118 ? -16.889 8.748 3.013 1.00 91.81 118 PRO A C 1
ATOM 858 O O . PRO A 1 118 ? -17.848 8.037 2.748 1.00 91.81 118 PRO A O 1
ATOM 861 N N . GLU A 1 119 ? -15.999 9.098 2.083 1.00 95.31 119 GLU A N 1
ATOM 862 C CA . GLU A 1 119 ? -16.074 8.717 0.672 1.00 95.31 119 GLU A CA 1
ATOM 863 C C . GLU A 1 119 ? -15.909 7.202 0.441 1.00 95.31 119 GLU A C 1
ATOM 865 O O . GLU A 1 119 ? -16.257 6.716 -0.638 1.00 95.31 119 GLU A O 1
ATOM 870 N N . LEU A 1 120 ? -15.401 6.462 1.436 1.00 93.44 120 LEU A N 1
ATOM 871 C CA . LEU A 1 120 ? -15.336 4.995 1.437 1.00 93.44 120 LEU A CA 1
ATOM 872 C C . LEU A 1 120 ? -16.656 4.335 1.856 1.00 93.44 120 LEU A C 1
ATOM 874 O O . LEU A 1 120 ? -16.794 3.119 1.716 1.00 93.44 120 LEU A O 1
ATOM 878 N N . LEU A 1 121 ? -17.614 5.107 2.370 1.00 92.38 121 LEU A N 1
ATOM 879 C CA . LEU A 1 121 ? -18.897 4.609 2.844 1.00 92.38 121 LEU A CA 1
ATOM 880 C C . LEU A 1 121 ? -20.031 4.974 1.879 1.00 92.38 121 LEU A C 1
ATOM 882 O O . LEU A 1 121 ? -19.960 5.993 1.184 1.00 92.38 121 LEU A O 1
ATOM 886 N N . PRO A 1 122 ? -21.105 4.167 1.845 1.00 89.88 122 PRO A N 1
ATOM 887 C CA . PRO A 1 122 ? -22.340 4.576 1.202 1.00 89.88 122 PRO A CA 1
ATOM 888 C C . PRO A 1 122 ? -22.882 5.848 1.857 1.00 89.88 122 PRO A C 1
ATOM 890 O O . PRO A 1 122 ? -22.867 5.979 3.083 1.00 89.88 122 PRO A O 1
ATOM 893 N N . THR A 1 123 ? -23.370 6.782 1.048 1.00 89.88 123 THR A N 1
ATOM 894 C CA . THR A 1 123 ? -23.951 8.033 1.548 1.00 89.88 123 THR A CA 1
ATOM 895 C C . THR A 1 123 ? -25.464 7.935 1.490 1.00 89.88 123 THR A C 1
ATOM 897 O O . THR A 1 123 ? -26.025 7.705 0.425 1.00 89.88 123 THR A O 1
ATOM 900 N N . GLN A 1 124 ? -26.134 8.109 2.627 1.00 88.75 124 GLN A N 1
ATOM 901 C CA . GLN A 1 124 ? -27.592 8.124 2.658 1.00 88.75 124 GLN A CA 1
ATOM 902 C C . GLN A 1 124 ? -28.117 9.408 2.004 1.00 88.75 124 GLN A C 1
ATOM 904 O O . GLN A 1 124 ? -27.824 10.507 2.476 1.00 88.75 124 GLN A O 1
ATOM 909 N N . THR A 1 125 ? -28.904 9.266 0.941 1.00 88.00 125 THR A N 1
ATOM 910 C CA . THR A 1 125 ? -29.512 10.379 0.191 1.00 88.00 125 THR A CA 1
ATOM 911 C C . THR A 1 125 ? -31.021 10.486 0.417 1.00 88.00 125 THR A C 1
ATOM 913 O O . THR A 1 125 ? -31.593 11.559 0.227 1.00 88.00 125 THR A O 1
ATOM 916 N N . GLY A 1 126 ? -31.658 9.425 0.925 1.00 86.50 126 GLY A N 1
ATOM 917 C CA . GLY A 1 126 ? -33.079 9.396 1.275 1.00 86.50 126 GLY A CA 1
ATOM 918 C C . GLY A 1 126 ? -33.404 8.391 2.391 1.00 86.50 126 GLY A C 1
ATOM 919 O O . GLY A 1 126 ? -32.502 7.749 2.929 1.00 86.50 126 GLY A O 1
ATOM 920 N N . PRO A 1 127 ? -34.686 8.226 2.772 1.00 84.00 127 PRO A N 1
ATOM 921 C CA . PRO A 1 127 ? -35.092 7.299 3.836 1.00 84.00 127 PRO A CA 1
ATOM 922 C C . PRO A 1 127 ? -34.655 5.846 3.596 1.00 84.00 127 PRO A C 1
ATOM 924 O O . PRO A 1 127 ? -34.290 5.158 4.544 1.00 84.00 127 PRO A O 1
ATOM 927 N N . GLU A 1 128 ? -34.641 5.413 2.334 1.00 88.81 128 GLU A N 1
ATOM 928 C CA . GLU A 1 128 ? -34.246 4.062 1.904 1.00 88.81 128 GLU A CA 1
ATOM 929 C C . GLU A 1 128 ? -33.238 4.088 0.736 1.00 88.81 128 GLU A C 1
ATOM 931 O O . GLU A 1 128 ? -32.980 3.063 0.109 1.00 88.81 128 GLU A O 1
ATOM 936 N N . GLU A 1 129 ? -32.653 5.254 0.435 1.00 88.06 129 GLU A N 1
ATOM 937 C CA . GLU A 1 129 ? -31.754 5.454 -0.707 1.00 88.06 129 GLU A CA 1
ATOM 938 C C . GLU A 1 129 ? -30.325 5.731 -0.236 1.00 88.06 129 GLU A C 1
ATOM 940 O O . GLU A 1 129 ? -30.087 6.578 0.634 1.00 88.06 129 GLU A O 1
ATOM 945 N N . PHE A 1 130 ? -29.380 4.992 -0.817 1.00 90.94 130 PHE A N 1
ATOM 946 C CA . PHE A 1 130 ? -27.960 5.094 -0.521 1.00 90.94 130 PHE A CA 1
ATOM 947 C C . PHE A 1 130 ? -27.169 5.166 -1.818 1.00 90.94 130 PHE A C 1
ATOM 949 O O . PHE A 1 130 ? -27.189 4.231 -2.622 1.00 90.94 130 PHE A O 1
ATOM 956 N N . ASP A 1 131 ? -26.404 6.239 -1.966 1.00 91.44 131 ASP A N 1
ATOM 957 C CA . ASP A 1 131 ? -25.381 6.318 -2.992 1.00 91.44 131 ASP A CA 1
ATOM 958 C C . ASP A 1 131 ? -24.229 5.372 -2.636 1.00 91.44 131 ASP A C 1
ATOM 960 O O . ASP A 1 131 ? -23.839 5.275 -1.463 1.00 91.44 131 ASP A O 1
ATOM 964 N N . PRO A 1 132 ? -23.639 4.682 -3.625 1.00 92.69 132 PRO A N 1
ATOM 965 C CA . PRO A 1 132 ? -22.486 3.832 -3.387 1.00 92.69 132 PRO A CA 1
ATOM 966 C C . PRO A 1 132 ? -21.263 4.658 -2.941 1.00 92.69 132 PRO A C 1
ATOM 968 O O . PRO A 1 132 ? -21.179 5.859 -3.215 1.00 92.69 132 PRO A O 1
ATOM 971 N N . PRO A 1 133 ? -20.260 4.016 -2.313 1.00 94.75 133 PRO A N 1
ATOM 972 C CA . PRO A 1 133 ? -18.990 4.657 -1.995 1.00 94.75 133 PRO A CA 1
ATOM 973 C C . PRO A 1 133 ? -18.352 5.312 -3.219 1.00 94.75 133 PRO A C 1
ATOM 975 O O . PRO A 1 133 ? -18.193 4.683 -4.269 1.00 94.75 133 PRO A O 1
ATOM 978 N N . ARG A 1 134 ? -17.921 6.565 -3.069 1.00 96.44 134 ARG A N 1
ATOM 979 C CA . ARG A 1 134 ? -17.284 7.343 -4.144 1.00 96.44 134 ARG A CA 1
ATOM 980 C C . ARG A 1 134 ? -15.834 6.933 -4.386 1.00 96.44 134 ARG A C 1
ATOM 982 O O . ARG A 1 134 ? -15.305 7.164 -5.473 1.00 96.44 134 ARG A O 1
ATOM 989 N N . VAL A 1 135 ? -15.206 6.319 -3.388 1.00 97.62 135 VAL A N 1
ATOM 990 C CA . VAL A 1 135 ? -13.847 5.774 -3.424 1.00 97.62 135 VAL A CA 1
ATOM 991 C C . VAL A 1 135 ? -13.881 4.337 -2.912 1.00 97.62 135 VAL A C 1
ATOM 993 O O . VAL A 1 135 ? -14.688 3.989 -2.055 1.00 97.62 135 VAL A O 1
ATOM 996 N N . THR A 1 136 ? -13.001 3.483 -3.431 1.00 97.06 136 THR A N 1
ATOM 997 C CA . THR A 1 136 ? -12.845 2.099 -2.967 1.00 97.06 136 THR A CA 1
ATOM 998 C C . THR A 1 136 ? -11.398 1.791 -2.616 1.00 97.06 136 THR A C 1
ATOM 1000 O O . THR A 1 136 ? -10.476 2.177 -3.338 1.00 97.06 136 THR A O 1
ATOM 1003 N N . VAL A 1 137 ? -11.198 1.040 -1.531 1.00 97.75 137 VAL A N 1
ATOM 1004 C CA . VAL A 1 137 ? -9.912 0.403 -1.223 1.00 97.75 137 VAL A CA 1
ATOM 1005 C C . VAL A 1 137 ? -9.809 -0.885 -2.039 1.00 97.75 137 VAL A C 1
ATOM 1007 O O . VAL A 1 137 ? -10.688 -1.741 -1.989 1.00 97.75 137 VAL A O 1
ATOM 1010 N N . LYS A 1 138 ? -8.744 -1.009 -2.828 1.00 97.81 138 LYS A N 1
ATOM 1011 C CA . LYS A 1 138 ? -8.471 -2.156 -3.708 1.00 97.81 138 LYS A CA 1
ATOM 1012 C C . LYS A 1 138 ? -7.526 -3.176 -3.086 1.00 97.81 138 LYS A C 1
ATOM 1014 O O . LYS A 1 138 ? -7.510 -4.323 -3.514 1.00 97.81 138 LYS A O 1
ATOM 1019 N N . GLY A 1 139 ? -6.751 -2.764 -2.090 1.00 97.62 139 GLY A N 1
ATOM 1020 C CA . GLY A 1 13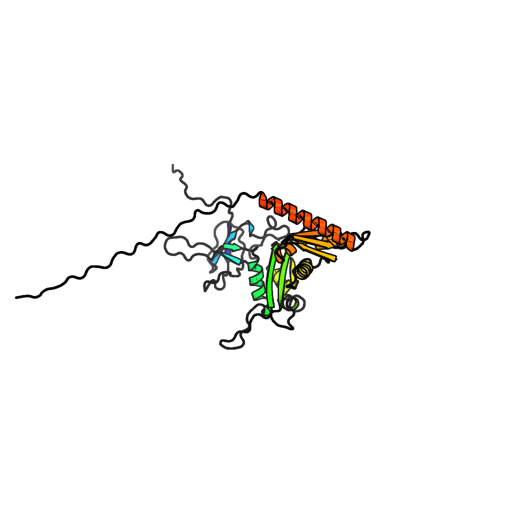9 ? -5.842 -3.636 -1.365 1.00 97.62 139 GLY A CA 1
ATOM 1021 C C . GLY A 1 139 ? -5.070 -2.872 -0.303 1.00 97.62 139 GLY A C 1
ATOM 1022 O O . GLY A 1 139 ? -4.877 -1.659 -0.409 1.00 97.62 139 GLY A O 1
ATOM 1023 N N . ILE A 1 140 ? -4.621 -3.598 0.712 1.00 98.12 140 ILE A N 1
ATOM 1024 C CA . ILE A 1 140 ? -3.760 -3.100 1.780 1.00 98.12 140 ILE A CA 1
ATOM 1025 C C . ILE A 1 140 ? -2.581 -4.065 1.848 1.00 98.12 140 ILE A C 1
ATOM 1027 O O . ILE A 1 140 ? -2.770 -5.273 1.806 1.00 98.12 140 ILE A O 1
ATOM 1031 N N . ALA A 1 141 ? -1.366 -3.535 1.916 1.00 97.50 141 ALA A N 1
ATOM 1032 C CA . ALA A 1 141 ? -0.176 -4.312 2.217 1.00 97.50 141 ALA A CA 1
ATOM 1033 C C . ALA A 1 141 ? 0.497 -3.676 3.424 1.00 97.50 141 ALA A C 1
ATOM 1035 O O . ALA A 1 141 ? 0.973 -2.540 3.340 1.00 97.50 141 ALA A O 1
ATOM 1036 N N . ARG A 1 142 ? 0.517 -4.408 4.539 1.00 93.75 142 ARG A N 1
ATOM 1037 C CA . ARG A 1 142 ? 0.966 -3.886 5.832 1.00 93.75 142 ARG A CA 1
ATOM 1038 C C . ARG A 1 142 ? 2.146 -4.655 6.397 1.00 93.75 142 ARG A C 1
ATOM 1040 O O . ARG A 1 142 ? 2.157 -5.889 6.444 1.00 93.75 142 ARG A O 1
ATOM 1047 N N . ARG A 1 143 ? 3.110 -3.896 6.910 1.00 91.31 143 ARG A N 1
ATOM 1048 C CA . ARG A 1 143 ? 4.065 -4.344 7.920 1.00 91.31 143 ARG A CA 1
ATOM 1049 C C . ARG A 1 143 ? 3.895 -3.447 9.137 1.00 91.31 143 ARG A C 1
ATOM 1051 O O . ARG A 1 143 ? 4.326 -2.297 9.102 1.00 91.31 143 ARG A O 1
ATOM 1058 N N . ALA A 1 144 ? 3.220 -3.972 10.155 1.00 85.38 144 ALA A N 1
ATOM 1059 C CA . ALA A 1 144 ? 2.827 -3.211 11.333 1.00 85.38 144 ALA A CA 1
ATOM 1060 C C . ALA A 1 144 ? 4.031 -2.750 12.175 1.00 85.38 144 ALA A C 1
ATOM 1062 O O . ALA A 1 144 ? 5.093 -3.375 12.151 1.00 85.38 144 ALA A O 1
ATOM 1063 N N . GLY A 1 145 ? 3.836 -1.665 12.928 1.00 76.31 145 GLY A N 1
ATOM 1064 C CA . GLY A 1 145 ? 4.777 -1.144 13.927 1.00 76.31 145 GLY A CA 1
ATOM 1065 C C . GLY A 1 145 ? 5.287 0.268 13.625 1.00 76.31 145 GLY A C 1
ATOM 1066 O O . GLY A 1 145 ? 5.089 0.788 12.531 1.00 76.31 145 GLY A O 1
ATOM 1067 N N . VAL A 1 146 ? 5.988 0.894 14.582 1.00 69.06 146 VAL A N 1
ATOM 1068 C CA . VAL A 1 146 ? 6.481 2.291 14.464 1.00 69.06 146 VAL A CA 1
ATOM 1069 C C . VAL A 1 146 ? 7.407 2.497 13.270 1.00 69.06 146 VAL A C 1
ATOM 1071 O O . VAL A 1 146 ? 7.304 3.484 12.547 1.00 69.06 146 VAL A O 1
ATOM 1074 N N . THR A 1 147 ? 8.330 1.562 13.040 1.00 77.06 147 THR A N 1
ATOM 1075 C CA . THR A 1 147 ? 9.201 1.586 11.851 1.00 77.06 147 THR A CA 1
ATOM 1076 C C . THR A 1 147 ? 8.563 0.896 10.644 1.00 77.06 147 THR A C 1
ATOM 1078 O O . THR A 1 147 ? 9.176 0.808 9.576 1.00 77.06 147 THR A O 1
ATOM 1081 N N . GLY A 1 148 ? 7.333 0.422 10.828 1.00 85.12 148 GLY A N 1
ATOM 1082 C CA . GLY A 1 148 ? 6.512 -0.244 9.847 1.00 85.12 148 GLY A CA 1
ATOM 1083 C C . GLY A 1 148 ? 6.029 0.688 8.747 1.00 85.12 148 GLY A C 1
ATOM 1084 O O . GLY A 1 148 ? 6.223 1.912 8.752 1.00 85.12 148 GLY A O 1
ATOM 1085 N N . ARG A 1 149 ? 5.414 0.064 7.750 1.00 93.00 149 ARG A N 1
ATOM 1086 C CA . ARG A 1 149 ? 4.887 0.749 6.581 1.00 93.00 149 ARG A CA 1
ATOM 1087 C C . ARG A 1 149 ? 3.650 0.025 6.076 1.00 93.00 149 ARG A C 1
ATOM 1089 O O . ARG A 1 149 ? 3.640 -1.202 5.978 1.00 93.00 149 ARG A O 1
ATOM 1096 N N . THR A 1 150 ? 2.661 0.810 5.679 1.00 96.62 150 THR A N 1
ATOM 1097 C CA . THR A 1 150 ? 1.454 0.338 5.013 1.00 96.62 150 THR A CA 1
ATOM 1098 C C . THR A 1 150 ? 1.265 1.057 3.691 1.00 96.62 150 THR A C 1
ATOM 1100 O O . THR A 1 150 ? 1.296 2.287 3.629 1.00 96.62 150 THR A O 1
ATOM 1103 N N . LYS A 1 151 ? 1.048 0.278 2.629 1.00 98.06 151 LYS A N 1
ATOM 1104 C CA . LYS A 1 151 ? 0.589 0.779 1.333 1.00 98.06 151 LYS A CA 1
ATOM 1105 C C . LYS A 1 151 ? -0.885 0.443 1.153 1.00 98.06 151 LYS A C 1
ATOM 1107 O O . LYS A 1 151 ? -1.291 -0.692 1.394 1.00 98.06 151 LYS A O 1
ATOM 1112 N N . ILE A 1 152 ? -1.667 1.423 0.714 1.00 98.56 152 ILE A N 1
ATOM 1113 C CA . ILE A 1 152 ? -3.120 1.309 0.560 1.00 98.56 152 ILE A CA 1
ATOM 1114 C C . ILE A 1 152 ? -3.473 1.686 -0.868 1.00 98.56 152 ILE A C 1
ATOM 1116 O O . ILE A 1 152 ? -3.324 2.840 -1.265 1.00 98.56 152 ILE A O 1
ATOM 1120 N N . ALA A 1 153 ? -3.924 0.715 -1.654 1.00 98.62 153 ALA A N 1
ATOM 1121 C CA . ALA A 1 153 ? -4.357 0.964 -3.016 1.00 98.62 153 ALA A CA 1
ATOM 1122 C C . ALA A 1 153 ? -5.794 1.476 -3.024 1.00 98.62 153 ALA A C 1
ATOM 1124 O O . ALA A 1 153 ? -6.688 0.806 -2.510 1.00 98.62 153 ALA A O 1
ATOM 1125 N N . VAL A 1 154 ? -6.018 2.633 -3.637 1.00 98.44 154 VAL A N 1
ATOM 1126 C CA . VAL A 1 154 ? -7.332 3.278 -3.713 1.00 98.44 154 VAL A CA 1
ATOM 1127 C C . VAL A 1 154 ? -7.698 3.584 -5.159 1.00 98.44 154 VAL A C 1
ATOM 1129 O O . VAL A 1 154 ? -6.828 3.857 -5.989 1.00 98.44 154 VAL A O 1
ATOM 1132 N N . ALA A 1 155 ? -8.988 3.512 -5.476 1.00 98.19 155 ALA A N 1
ATOM 1133 C CA . ALA A 1 155 ? -9.519 3.846 -6.792 1.00 98.19 155 ALA A CA 1
ATOM 1134 C C . ALA A 1 155 ? -10.792 4.688 -6.659 1.00 98.19 155 ALA A C 1
ATOM 1136 O O . ALA A 1 155 ? -11.591 4.430 -5.752 1.00 98.19 155 ALA A O 1
ATOM 1137 N N . PRO A 1 156 ? -11.026 5.647 -7.569 1.00 97.69 156 PRO A N 1
ATOM 1138 C CA . PRO A 1 156 ? -12.314 6.311 -7.639 1.00 97.69 156 PRO A CA 1
ATOM 1139 C C . PRO A 1 156 ? -13.376 5.331 -8.146 1.00 97.69 156 PRO A C 1
ATOM 1141 O O . PRO A 1 156 ? -13.122 4.530 -9.047 1.00 97.69 156 PRO A O 1
ATOM 1144 N N . SER A 1 157 ? -14.566 5.399 -7.560 1.00 95.31 157 SER A N 1
ATOM 1145 C CA . SER A 1 157 ? -15.767 4.703 -8.046 1.00 95.31 157 SER A CA 1
ATOM 1146 C C . SER A 1 157 ? -16.617 5.597 -8.946 1.00 95.31 157 SER A C 1
ATOM 1148 O O . SER A 1 157 ? -17.469 5.104 -9.678 1.00 95.31 157 SER A O 1
ATOM 1150 N N . VAL A 1 158 ? -16.400 6.911 -8.863 1.00 93.06 158 VAL A N 1
ATOM 1151 C CA . VAL A 1 158 ? -17.154 7.941 -9.576 1.00 93.06 158 VAL A CA 1
ATOM 1152 C C . VAL A 1 15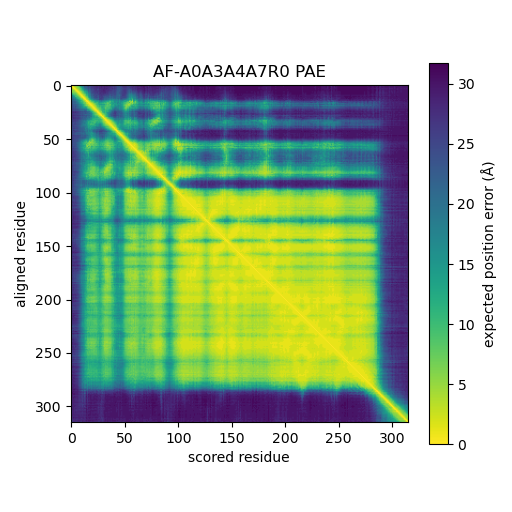8 ? -16.176 8.839 -10.326 1.00 93.06 158 VAL A C 1
ATOM 1154 O O . VAL A 1 158 ? -15.099 9.160 -9.821 1.00 93.06 158 VAL A O 1
ATOM 1157 N N . GLU A 1 159 ? -16.548 9.241 -11.537 1.00 93.06 159 GLU A N 1
ATOM 1158 C CA . GLU A 1 159 ? -15.749 10.148 -12.357 1.00 93.06 159 GLU A CA 1
ATOM 1159 C C . GLU A 1 159 ? -15.574 11.519 -11.681 1.00 93.06 159 GLU A C 1
ATOM 1161 O O . GLU A 1 159 ? -16.445 12.000 -10.955 1.00 93.06 159 GLU A O 1
ATOM 1166 N N . GLY A 1 160 ? -14.413 12.146 -11.886 1.00 93.31 160 GLY A N 1
ATOM 1167 C CA . GLY A 1 160 ? -14.089 13.451 -11.300 1.00 93.31 160 GLY A CA 1
ATOM 1168 C C . GLY A 1 16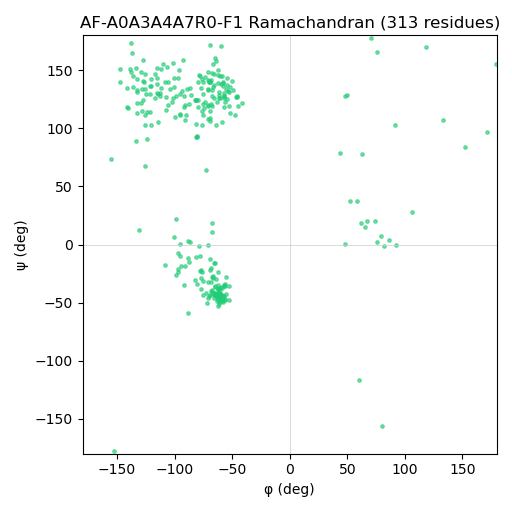0 ? -13.728 13.424 -9.810 1.00 93.31 160 GLY A C 1
ATOM 1169 O O . GLY A 1 160 ? -13.466 14.477 -9.235 1.00 93.31 160 GLY A O 1
ATOM 1170 N N . VAL A 1 161 ? -13.685 12.247 -9.177 1.00 94.81 161 VAL A N 1
ATOM 1171 C CA . VAL A 1 161 ? -13.198 12.079 -7.801 1.00 94.81 161 VAL A CA 1
ATOM 1172 C C . VAL A 1 161 ? -11.728 11.678 -7.814 1.00 94.81 161 VAL A C 1
ATOM 1174 O O . VAL A 1 161 ? -11.347 10.711 -8.470 1.00 94.81 161 VAL A O 1
ATOM 1177 N N . ASP A 1 162 ? -10.905 12.383 -7.041 1.00 96.50 162 ASP A N 1
ATOM 1178 C CA . ASP A 1 162 ? -9.546 11.944 -6.733 1.00 96.50 162 ASP A CA 1
ATOM 1179 C C . ASP A 1 162 ? -9.562 11.087 -5.459 1.00 96.50 162 ASP A C 1
ATOM 1181 O O . ASP A 1 162 ? -9.836 11.565 -4.356 1.00 96.50 162 ASP A O 1
ATOM 1185 N N . ALA A 1 163 ? -9.290 9.793 -5.626 1.00 97.50 163 ALA A N 1
ATOM 1186 C CA . ALA A 1 163 ? -9.290 8.832 -4.529 1.00 97.50 163 ALA A CA 1
ATOM 1187 C C . ALA A 1 163 ? -8.152 9.052 -3.524 1.00 97.50 163 ALA A C 1
ATOM 1189 O O . ALA A 1 163 ? -8.331 8.782 -2.338 1.00 97.50 163 ALA A O 1
ATOM 1190 N N . ILE A 1 164 ? -6.990 9.530 -3.978 1.00 97.56 164 ILE A N 1
ATOM 1191 C CA . ILE A 1 164 ? -5.851 9.788 -3.095 1.00 97.56 164 ILE A CA 1
ATOM 1192 C C . ILE A 1 164 ? -6.162 11.009 -2.240 1.00 97.56 164 ILE A C 1
ATOM 1194 O O . ILE A 1 164 ? -6.059 10.928 -1.020 1.00 97.56 164 ILE A O 1
ATOM 1198 N N . GLU A 1 165 ? -6.594 12.108 -2.854 1.00 97.19 165 GLU A N 1
ATOM 1199 C CA . GLU A 1 165 ? -6.923 13.342 -2.135 1.00 97.19 165 GLU A CA 1
ATOM 1200 C C . GLU A 1 165 ? -8.081 13.144 -1.153 1.00 97.19 165 GLU A C 1
ATOM 1202 O O . GLU A 1 165 ? -8.020 13.632 -0.022 1.00 97.19 165 GLU A O 1
ATOM 1207 N N . ALA A 1 166 ? -9.096 12.352 -1.518 1.00 96.31 166 ALA A N 1
ATOM 1208 C CA . ALA A 1 166 ? -10.158 11.964 -0.591 1.00 96.31 166 ALA A CA 1
ATOM 1209 C C . ALA A 1 166 ? -9.593 11.259 0.658 1.00 96.31 166 ALA A C 1
ATOM 1211 O O . ALA A 1 166 ? -9.968 11.578 1.788 1.00 96.31 166 ALA A O 1
ATOM 1212 N N . CYS A 1 167 ? -8.643 10.340 0.485 1.00 96.88 167 CYS A N 1
ATOM 1213 C CA . CYS A 1 167 ? -8.023 9.629 1.601 1.00 96.88 167 CYS A CA 1
ATOM 1214 C C . CYS A 1 167 ? -7.003 10.471 2.387 1.00 96.88 167 CYS A C 1
ATOM 1216 O O . CYS A 1 167 ? -6.859 10.286 3.596 1.00 96.88 167 CYS A O 1
ATOM 1218 N N . LEU A 1 168 ? -6.309 11.409 1.739 1.00 97.19 168 LEU A N 1
ATOM 1219 C CA . LEU A 1 168 ? -5.402 12.345 2.403 1.00 97.19 168 LEU A CA 1
ATOM 1220 C C . LEU A 1 168 ? -6.181 13.349 3.262 1.00 97.19 168 LEU A C 1
ATOM 1222 O O . LEU A 1 168 ? -5.800 13.615 4.405 1.00 97.19 168 LEU A O 1
ATOM 1226 N N . GLY A 1 169 ? -7.285 13.881 2.738 1.00 93.94 169 GLY A N 1
ATOM 1227 C CA . GLY A 1 169 ? -8.002 15.008 3.320 1.00 93.94 169 GLY A CA 1
ATOM 1228 C C . GLY A 1 169 ? -7.225 16.323 3.193 1.00 93.94 169 GLY A C 1
ATOM 1229 O O . GLY A 1 169 ? -6.085 16.367 2.724 1.00 93.94 169 GLY A O 1
ATOM 1230 N N . LEU A 1 170 ? -7.829 17.424 3.653 1.00 93.81 170 LEU A N 1
ATOM 1231 C CA . LEU A 1 170 ? -7.205 18.748 3.577 1.00 93.81 170 LEU A CA 1
ATOM 1232 C C . LEU A 1 170 ? -5.835 18.724 4.266 1.00 93.81 170 LEU A C 1
ATOM 1234 O O . LEU A 1 170 ? -5.752 18.394 5.449 1.00 93.81 170 LEU A O 1
ATOM 1238 N N . ARG A 1 171 ? -4.772 19.075 3.531 1.00 94.56 171 ARG A N 1
ATOM 1239 C CA . ARG A 1 171 ? -3.379 19.059 4.020 1.00 94.56 171 ARG A CA 1
ATOM 1240 C C . ARG A 1 171 ? -2.970 17.717 4.650 1.00 94.56 171 ARG A C 1
ATOM 1242 O O . ARG A 1 171 ? -2.256 17.712 5.643 1.00 94.56 171 ARG A O 1
ATOM 1249 N N . ALA A 1 172 ? -3.438 16.599 4.094 1.00 95.50 172 ALA A N 1
ATOM 1250 C CA . ALA A 1 172 ? -3.143 15.245 4.572 1.00 95.50 172 ALA A CA 1
ATOM 1251 C C . ALA A 1 172 ? -3.617 14.930 6.009 1.00 95.50 172 ALA A C 1
ATOM 1253 O O . ALA A 1 172 ? -3.181 13.944 6.600 1.00 95.50 172 ALA A O 1
ATOM 1254 N N . THR A 1 173 ? -4.546 15.717 6.564 1.00 97.06 173 THR A N 1
ATOM 1255 C CA . THR A 1 173 ? -5.028 15.564 7.951 1.00 97.06 173 THR A CA 1
ATOM 1256 C C . THR A 1 173 ? -5.595 14.178 8.265 1.00 97.06 173 THR A C 1
ATOM 1258 O O . THR A 1 173 ? -5.390 13.674 9.369 1.00 97.06 173 THR A O 1
ATOM 1261 N N . ARG A 1 174 ? -6.275 13.526 7.313 1.00 96.50 174 ARG A N 1
ATOM 1262 C CA . ARG A 1 174 ? -6.823 12.170 7.502 1.00 96.50 174 ARG A CA 1
ATOM 1263 C C . ARG A 1 174 ? -5.711 11.122 7.502 1.00 96.50 174 ARG A C 1
ATOM 1265 O O . ARG A 1 174 ? -5.708 10.246 8.364 1.00 96.50 174 ARG A O 1
ATOM 1272 N N . LYS A 1 175 ? -4.727 11.250 6.602 1.00 96.88 175 LYS A N 1
ATOM 1273 C CA . LYS A 1 175 ? -3.526 10.395 6.596 1.00 96.88 175 LYS A CA 1
ATOM 1274 C C . LYS A 1 175 ? -2.758 10.528 7.907 1.00 96.88 175 LYS A C 1
ATOM 1276 O O . LYS A 1 175 ? -2.402 9.520 8.504 1.00 96.88 175 LYS A O 1
ATOM 1281 N N . ASP A 1 176 ? -2.522 11.752 8.362 1.00 95.38 176 ASP A N 1
ATOM 1282 C CA . ASP A 1 176 ? -1.773 12.002 9.592 1.00 95.38 176 ASP A CA 1
ATOM 1283 C C . ASP A 1 176 ? -2.521 11.449 10.809 1.00 95.38 176 ASP A C 1
ATOM 1285 O O . ASP A 1 176 ? -1.904 10.854 11.694 1.00 95.38 176 ASP A O 1
ATOM 1289 N N . LYS A 1 177 ? -3.861 11.529 10.809 1.00 92.81 177 LYS A N 1
ATOM 1290 C CA . LYS A 1 177 ? -4.672 10.882 11.840 1.00 92.81 177 LYS A CA 1
ATOM 1291 C C . LYS A 1 177 ? -4.567 9.359 11.796 1.00 92.81 177 LYS A C 1
ATOM 1293 O O . LYS A 1 177 ? -4.446 8.736 12.844 1.00 92.81 177 LYS A O 1
ATOM 1298 N N . LEU A 1 178 ? -4.578 8.751 10.611 1.00 93.19 178 LEU A N 1
ATOM 1299 C CA . LEU A 1 178 ? -4.360 7.311 10.470 1.00 93.19 178 LEU A CA 1
ATOM 1300 C C . LEU A 1 178 ? -2.973 6.902 10.989 1.00 93.19 178 LEU A C 1
ATOM 1302 O O . LEU A 1 178 ? -2.871 5.942 11.742 1.00 93.19 178 LEU A O 1
ATOM 1306 N N . VAL A 1 179 ? -1.921 7.653 10.650 1.00 92.19 179 VAL A N 1
ATOM 1307 C CA . VAL A 1 179 ? -0.559 7.431 11.165 1.00 92.19 179 VAL A CA 1
ATOM 1308 C C . VAL A 1 179 ? -0.533 7.508 12.695 1.00 92.19 179 VAL A C 1
ATOM 1310 O O . VAL A 1 179 ? 0.052 6.640 13.336 1.00 92.19 179 VAL A O 1
ATOM 1313 N N . GLU A 1 180 ? -1.198 8.496 13.300 1.00 86.56 180 GLU A N 1
ATOM 1314 C CA . GLU A 1 180 ? -1.321 8.617 14.760 1.00 86.56 180 GLU A CA 1
ATOM 1315 C C . GLU A 1 180 ? -1.999 7.383 15.379 1.00 86.56 180 GLU A C 1
ATOM 1317 O O . GLU A 1 180 ? -1.498 6.820 16.352 1.00 86.56 180 GLU A O 1
ATOM 1322 N N . LEU A 1 181 ? -3.109 6.929 14.789 1.00 83.62 181 LEU A N 1
ATOM 1323 C CA . LEU A 1 181 ? -3.873 5.769 15.261 1.00 83.62 181 LEU A CA 1
ATOM 1324 C C . LEU A 1 181 ? -3.132 4.436 15.070 1.00 83.62 181 LEU A C 1
ATOM 1326 O O . LEU A 1 181 ? -3.415 3.475 15.783 1.00 83.62 181 LEU A O 1
ATOM 1330 N N . LEU A 1 182 ? -2.161 4.395 14.155 1.00 85.12 182 LEU A N 1
ATOM 1331 C CA . LEU A 1 182 ? -1.242 3.277 13.933 1.00 85.12 182 LEU A CA 1
ATOM 1332 C C . LEU A 1 182 ? 0.123 3.488 14.617 1.00 85.12 182 LEU A C 1
ATOM 1334 O O . LEU A 1 182 ? 1.115 2.876 14.227 1.00 85.12 182 LEU A O 1
ATOM 1338 N N . PHE A 1 183 ? 0.194 4.348 15.638 1.00 79.75 183 PHE A N 1
ATOM 1339 C CA . PHE A 1 183 ? 1.395 4.585 16.451 1.00 79.75 183 PHE A CA 1
ATOM 1340 C C . PHE A 1 183 ? 2.614 5.060 15.655 1.00 79.75 183 PHE A C 1
ATOM 1342 O O . PHE A 1 183 ? 3.739 4.681 15.951 1.00 79.75 183 PHE A O 1
ATOM 1349 N N . GLY A 1 184 ? 2.424 5.904 14.645 1.00 84.19 184 GLY A N 1
ATOM 1350 C CA . GLY A 1 184 ? 3.522 6.444 13.841 1.00 84.19 184 GLY A CA 1
ATOM 1351 C C . GLY A 1 184 ? 3.953 5.561 12.668 1.00 84.19 184 GLY A C 1
ATOM 1352 O O . GLY A 1 184 ? 4.894 5.927 11.962 1.00 84.19 184 GLY A O 1
ATOM 1353 N N . GLU A 1 185 ? 3.263 4.442 12.421 1.00 88.75 185 GLU A N 1
ATOM 1354 C CA . GLU A 1 185 ? 3.453 3.615 11.226 1.00 88.75 185 GLU A CA 1
ATOM 1355 C C . GLU A 1 185 ? 3.332 4.463 9.947 1.00 88.75 185 GLU A C 1
ATOM 1357 O O . GLU A 1 185 ? 2.389 5.240 9.780 1.00 88.75 185 GLU A O 1
ATOM 1362 N N . LYS A 1 186 ? 4.281 4.327 9.010 1.00 92.50 186 LYS A N 1
ATOM 1363 C CA . LYS A 1 186 ? 4.268 5.130 7.776 1.00 92.50 186 LYS A CA 1
ATOM 1364 C C . LYS A 1 186 ? 3.181 4.641 6.823 1.00 92.50 186 LYS A C 1
ATOM 1366 O O . LYS A 1 186 ? 3.234 3.501 6.373 1.00 92.50 186 LYS A O 1
ATOM 1371 N N . VAL A 1 187 ? 2.265 5.520 6.428 1.00 96.19 187 VAL A N 1
ATOM 1372 C CA . VAL A 1 187 ? 1.182 5.182 5.491 1.00 96.19 187 VAL A CA 1
ATOM 1373 C C . VAL A 1 187 ? 1.359 5.888 4.150 1.00 96.19 187 VAL A C 1
ATOM 1375 O O . VAL A 1 187 ? 1.622 7.091 4.096 1.00 96.19 187 VAL A O 1
ATOM 1378 N N . GLU A 1 188 ? 1.184 5.134 3.067 1.00 96.62 188 GLU A N 1
ATOM 1379 C CA . GLU A 1 188 ? 1.230 5.612 1.685 1.00 96.62 188 GLU A CA 1
ATOM 1380 C C . GLU A 1 188 ? -0.045 5.180 0.941 1.00 96.62 188 GLU A C 1
ATOM 1382 O O . GLU A 1 188 ? -0.357 3.990 0.863 1.00 96.62 188 GLU A O 1
ATOM 1387 N N . PHE A 1 189 ? -0.773 6.142 0.367 1.00 98.06 189 PHE A N 1
ATOM 1388 C CA . PHE A 1 189 ? -1.870 5.856 -0.560 1.00 98.06 189 PHE A CA 1
ATOM 1389 C C . PHE A 1 189 ? -1.324 5.722 -1.978 1.00 98.06 189 PHE A C 1
ATOM 1391 O O . PHE A 1 189 ? -0.511 6.530 -2.424 1.00 98.06 189 PHE A O 1
ATOM 1398 N N . VAL A 1 190 ? -1.776 4.690 -2.679 1.00 97.75 190 VAL A N 1
ATOM 1399 C CA . VAL A 1 190 ? -1.314 4.315 -4.012 1.00 97.75 190 VAL A CA 1
ATOM 1400 C C . VAL A 1 190 ? -2.509 4.340 -4.964 1.00 97.75 190 VAL A C 1
ATOM 1402 O O . VAL A 1 190 ? -3.522 3.700 -4.672 1.00 97.75 190 VAL A O 1
ATOM 1405 N N . PRO A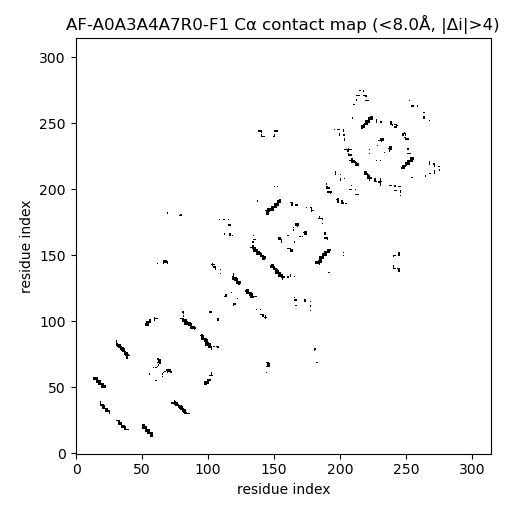 1 191 ? -2.417 5.009 -6.126 1.00 98.00 191 PRO A N 1
ATOM 1406 C CA . PRO A 1 191 ? -3.464 4.919 -7.131 1.00 98.00 191 PRO A CA 1
ATOM 1407 C C . PRO A 1 191 ? -3.493 3.503 -7.705 1.00 98.00 191 PRO A C 1
ATOM 1409 O O . PRO A 1 191 ? -2.515 3.032 -8.296 1.00 98.00 191 PRO A O 1
ATOM 1412 N N . TRP A 1 192 ? -4.617 2.814 -7.547 1.00 98.44 192 TRP A N 1
ATOM 1413 C CA . TRP A 1 192 ? -4.826 1.534 -8.207 1.00 98.44 192 TRP A CA 1
ATOM 1414 C C . TRP A 1 192 ? -4.930 1.721 -9.724 1.00 98.44 192 TRP A C 1
ATOM 1416 O O . TRP A 1 192 ? -5.445 2.728 -10.214 1.00 98.44 192 TRP A O 1
ATOM 1426 N N . ALA A 1 193 ? -4.462 0.732 -10.480 1.00 97.50 193 ALA A N 1
ATOM 1427 C CA . ALA A 1 193 ? -4.649 0.686 -11.920 1.00 97.50 193 ALA A CA 1
ATOM 1428 C C . ALA A 1 193 ? -4.996 -0.735 -12.367 1.00 97.50 193 ALA A C 1
ATOM 1430 O O . ALA A 1 193 ? -4.522 -1.713 -11.797 1.00 97.50 193 ALA A O 1
ATOM 1431 N N . SER A 1 194 ? -5.797 -0.842 -13.426 1.00 96.44 194 SER A N 1
ATOM 1432 C CA . SER A 1 194 ? -6.134 -2.129 -14.041 1.00 96.44 194 SER A CA 1
ATOM 1433 C C . SER A 1 194 ? -4.953 -2.747 -14.789 1.00 96.44 194 SER A C 1
ATOM 1435 O O . SER A 1 194 ? -4.821 -3.966 -14.822 1.00 96.44 194 SER A O 1
ATOM 1437 N N . SER A 1 195 ? -4.082 -1.917 -15.375 1.00 97.38 195 SER A N 1
ATOM 1438 C CA . SER A 1 195 ? -2.820 -2.371 -15.965 1.00 97.38 195 SER A CA 1
ATOM 1439 C C . SER A 1 195 ? -1.856 -2.794 -14.849 1.00 97.38 195 SER A C 1
ATOM 1441 O O . SER A 1 195 ? -1.480 -1.934 -14.044 1.00 97.38 195 SER A O 1
ATOM 1443 N N . PRO A 1 196 ? -1.414 -4.069 -14.803 1.00 97.12 196 PRO A N 1
ATOM 1444 C CA . PRO A 1 196 ? -0.492 -4.549 -13.774 1.00 97.12 196 PRO A CA 1
ATOM 1445 C C . PRO A 1 196 ? 0.825 -3.772 -13.751 1.00 97.12 196 PRO A C 1
ATOM 1447 O O . PRO A 1 196 ? 1.344 -3.473 -12.680 1.00 97.12 196 PRO A O 1
ATOM 1450 N N . GLU A 1 197 ? 1.333 -3.387 -14.925 1.00 97.62 197 GLU A N 1
ATOM 1451 C CA . GLU A 1 197 ? 2.540 -2.570 -15.035 1.00 97.62 197 GLU A CA 1
ATOM 1452 C C . GLU A 1 197 ? 2.340 -1.206 -14.370 1.00 97.62 197 GLU A C 1
ATOM 1454 O O . GLU A 1 197 ? 3.115 -0.815 -13.496 1.00 97.62 197 GLU A O 1
ATOM 1459 N N . LYS A 1 198 ? 1.277 -0.487 -14.753 1.00 98.12 198 LYS A N 1
ATOM 1460 C CA . LYS A 1 198 ? 0.976 0.833 -14.187 1.00 98.12 198 LYS A CA 1
ATOM 1461 C C . LYS A 1 198 ? 0.743 0.736 -12.681 1.00 98.12 198 LYS A C 1
ATOM 1463 O O . LYS A 1 198 ? 1.224 1.579 -11.931 1.00 98.12 198 LYS A O 1
ATOM 1468 N N . TYR A 1 199 ? 0.041 -0.302 -12.236 1.00 98.50 199 TYR A N 1
ATOM 1469 C CA . TYR A 1 199 ? -0.239 -0.507 -10.823 1.00 98.50 199 TYR A CA 1
ATOM 1470 C C . TYR A 1 199 ? 1.035 -0.790 -10.022 1.00 98.50 199 TYR A C 1
ATOM 1472 O O . TYR A 1 199 ? 1.221 -0.203 -8.958 1.00 98.50 199 TYR A O 1
ATOM 1480 N N . LEU A 1 200 ? 1.951 -1.606 -10.551 1.00 98.50 200 LEU A N 1
ATOM 1481 C CA . LEU A 1 200 ? 3.241 -1.861 -9.916 1.00 98.50 200 LEU A CA 1
ATOM 1482 C C . LEU A 1 200 ? 4.117 -0.606 -9.855 1.00 98.50 200 LEU A C 1
ATOM 1484 O O . LEU A 1 200 ? 4.691 -0.328 -8.804 1.00 98.50 200 LEU A O 1
ATOM 1488 N N . ARG A 1 201 ? 4.175 0.190 -10.931 1.00 98.31 201 ARG A N 1
ATOM 1489 C CA . ARG A 1 201 ? 4.877 1.486 -10.919 1.00 98.31 201 ARG A CA 1
ATOM 1490 C C . ARG A 1 201 ? 4.332 2.397 -9.819 1.00 98.31 201 ARG A C 1
ATOM 1492 O O . ARG A 1 201 ? 5.106 2.930 -9.030 1.00 98.31 201 ARG A O 1
ATOM 1499 N N . ASN A 1 202 ? 3.007 2.503 -9.716 1.00 98.06 202 ASN A N 1
ATOM 1500 C CA . ASN A 1 202 ? 2.352 3.273 -8.661 1.00 98.06 202 ASN A CA 1
ATOM 1501 C C . ASN A 1 202 ? 2.693 2.724 -7.265 1.00 98.06 202 ASN A C 1
ATOM 1503 O O . ASN A 1 202 ? 2.981 3.491 -6.349 1.00 98.06 202 ASN A O 1
ATOM 1507 N N . ALA A 1 203 ? 2.688 1.401 -7.093 1.00 98.31 203 ALA A N 1
ATOM 1508 C CA . ALA A 1 203 ? 2.961 0.753 -5.813 1.00 98.31 203 ALA A CA 1
ATOM 1509 C C . ALA A 1 203 ? 4.413 0.925 -5.340 1.00 98.31 203 ALA A C 1
ATOM 1511 O O . ALA A 1 203 ? 4.657 0.939 -4.133 1.00 98.31 203 ALA A O 1
ATOM 1512 N N . LEU A 1 204 ? 5.368 1.093 -6.259 1.00 98.12 204 LEU A N 1
ATOM 1513 C CA . LEU A 1 204 ? 6.781 1.325 -5.942 1.00 98.12 204 LEU A CA 1
ATOM 1514 C C . LEU A 1 204 ? 7.092 2.763 -5.507 1.00 98.12 204 LEU A C 1
ATOM 1516 O O . LEU A 1 204 ? 8.182 2.991 -4.972 1.00 98.12 204 LEU A O 1
ATOM 1520 N N . ALA A 1 205 ? 6.143 3.698 -5.642 1.00 95.56 205 ALA A N 1
ATOM 1521 C CA . ALA A 1 205 ? 6.285 5.064 -5.147 1.00 95.56 205 ALA A CA 1
ATOM 1522 C C . ALA A 1 205 ? 6.733 5.080 -3.667 1.00 95.56 205 ALA A C 1
ATOM 1524 O O . ALA A 1 205 ? 6.286 4.238 -2.881 1.00 95.56 205 ALA A O 1
ATOM 1525 N N . PRO A 1 206 ? 7.631 6.000 -3.265 1.00 94.12 206 PRO A N 1
ATOM 1526 C CA . PRO A 1 206 ? 8.199 7.109 -4.047 1.00 94.12 206 PRO A CA 1
ATOM 1527 C C . PRO A 1 206 ? 9.330 6.712 -5.017 1.00 94.12 206 PRO A C 1
ATOM 1529 O O . PRO A 1 206 ? 9.859 7.570 -5.718 1.00 94.12 206 PRO A O 1
ATOM 1532 N N . GLY A 1 207 ? 9.728 5.438 -5.061 1.00 95.81 207 GLY A N 1
ATOM 1533 C CA . GLY A 1 207 ? 10.752 4.958 -5.985 1.00 95.81 207 GLY A CA 1
ATOM 1534 C C . GLY A 1 207 ? 10.285 5.060 -7.437 1.00 95.81 207 GLY A C 1
ATOM 1535 O O . GLY A 1 207 ? 9.227 4.542 -7.789 1.00 95.81 207 GLY A O 1
ATOM 1536 N N . THR A 1 208 ? 11.083 5.715 -8.279 1.00 95.38 208 THR A N 1
ATOM 1537 C CA . THR A 1 208 ? 10.821 5.800 -9.720 1.00 95.38 208 THR A CA 1
ATOM 1538 C C . THR A 1 208 ? 11.559 4.678 -10.439 1.00 95.38 208 THR A C 1
ATOM 1540 O O . THR A 1 208 ? 12.743 4.449 -10.193 1.00 95.38 208 THR A O 1
ATOM 1543 N N . VAL A 1 209 ? 10.846 3.975 -11.317 1.00 97.06 209 VAL A N 1
ATOM 1544 C CA . VAL A 1 209 ? 11.375 2.875 -12.131 1.00 97.06 209 VAL A CA 1
ATOM 1545 C C . VAL A 1 209 ? 11.290 3.222 -13.611 1.00 97.06 209 VAL A C 1
ATOM 1547 O O . VAL A 1 209 ? 10.357 3.905 -14.039 1.00 97.06 209 VAL A O 1
ATOM 1550 N N . MET A 1 210 ? 12.255 2.742 -14.387 1.00 95.88 210 MET A N 1
ATOM 1551 C CA . MET A 1 210 ? 12.370 2.997 -15.821 1.00 95.88 210 MET A CA 1
ATOM 1552 C C . MET A 1 210 ? 11.581 1.945 -16.601 1.00 95.88 210 MET A C 1
ATOM 1554 O O . MET A 1 210 ? 10.573 2.271 -17.229 1.00 95.88 210 MET A O 1
ATOM 1558 N N . ASP A 1 211 ? 11.926 0.671 -16.436 1.00 96.50 211 ASP A N 1
ATOM 1559 C CA . ASP A 1 211 ? 11.255 -0.460 -17.073 1.00 96.50 211 ASP A CA 1
ATOM 1560 C C . ASP A 1 211 ? 10.583 -1.363 -16.051 1.00 96.50 211 ASP A C 1
ATOM 1562 O O . ASP A 1 211 ? 11.015 -1.490 -14.904 1.00 96.50 211 ASP A O 1
ATOM 1566 N N . VAL A 1 212 ? 9.523 -2.025 -16.500 1.00 97.56 212 VAL A N 1
ATOM 1567 C CA . VAL A 1 212 ? 8.795 -3.026 -15.734 1.00 97.56 212 VAL A CA 1
ATOM 1568 C C . VAL A 1 212 ? 8.421 -4.149 -16.689 1.00 97.56 212 VAL A C 1
ATOM 1570 O O . VAL A 1 212 ? 7.676 -3.938 -17.642 1.00 97.56 212 VAL A O 1
ATOM 1573 N N . LEU A 1 213 ? 8.932 -5.348 -16.429 1.00 97.94 213 LEU A N 1
ATOM 1574 C CA . LEU A 1 213 ? 8.586 -6.556 -17.169 1.00 97.94 213 LEU A CA 1
ATOM 1575 C C . LEU A 1 213 ? 7.888 -7.530 -16.232 1.00 97.94 213 LEU A C 1
ATOM 1577 O O . LEU A 1 213 ? 8.388 -7.806 -15.143 1.00 97.94 213 LEU A O 1
ATOM 1581 N N . ILE A 1 214 ? 6.743 -8.057 -16.657 1.00 97.62 214 ILE A N 1
ATOM 1582 C CA . ILE A 1 214 ? 5.912 -8.954 -15.851 1.00 97.62 214 ILE A CA 1
ATOM 1583 C C . ILE A 1 214 ? 5.663 -10.242 -16.632 1.00 97.62 214 ILE A C 1
ATOM 1585 O O . ILE A 1 214 ? 5.296 -10.201 -17.804 1.00 97.62 214 ILE A O 1
ATOM 1589 N N . SER A 1 215 ? 5.830 -11.388 -15.972 1.00 96.62 215 SER A N 1
ATOM 1590 C CA . SER A 1 215 ? 5.458 -12.700 -16.503 1.00 96.62 215 SER A CA 1
ATOM 1591 C C . SER A 1 215 ? 4.877 -13.576 -15.393 1.00 96.62 215 SER A C 1
ATOM 1593 O O . SER A 1 215 ? 5.526 -13.868 -14.384 1.00 96.62 215 SER A O 1
ATOM 1595 N N . GLY A 1 216 ? 3.614 -13.975 -15.553 1.00 94.06 216 GLY A N 1
ATOM 1596 C CA . GLY A 1 216 ? 2.866 -14.685 -14.518 1.00 94.06 216 GLY A CA 1
ATOM 1597 C C . GLY A 1 216 ? 2.751 -13.849 -13.240 1.00 94.06 216 GLY A C 1
ATOM 1598 O O . GLY A 1 216 ? 2.142 -12.785 -13.246 1.00 94.06 216 GLY A O 1
ATOM 1599 N N . ARG A 1 217 ? 3.339 -14.335 -12.139 1.00 94.94 217 ARG A N 1
ATOM 1600 C CA . ARG A 1 217 ? 3.393 -13.608 -10.857 1.00 94.94 217 ARG A CA 1
ATOM 1601 C C . ARG A 1 217 ? 4.734 -12.919 -10.608 1.00 94.94 217 ARG A C 1
ATOM 1603 O O . ARG A 1 217 ? 4.945 -12.442 -9.504 1.00 94.94 217 ARG A O 1
ATOM 1610 N N . TYR A 1 218 ? 5.651 -12.910 -11.568 1.00 96.81 218 TYR A N 1
ATOM 1611 C CA . TYR A 1 218 ? 6.993 -12.355 -11.398 1.00 96.81 218 TYR A CA 1
ATOM 1612 C C . TYR A 1 218 ? 7.103 -11.029 -12.125 1.00 96.81 218 TYR A C 1
ATOM 1614 O O . TYR A 1 218 ? 6.596 -10.889 -13.237 1.00 96.81 218 TYR A O 1
ATOM 1622 N N . ALA A 1 219 ? 7.780 -10.076 -11.498 1.00 98.00 219 ALA A N 1
ATOM 1623 C CA . ALA A 1 219 ? 8.077 -8.783 -12.073 1.00 98.00 219 ALA A CA 1
ATOM 1624 C C . ALA A 1 219 ? 9.553 -8.445 -11.863 1.00 98.00 219 ALA A C 1
ATOM 1626 O O . ALA A 1 219 ? 10.070 -8.563 -10.752 1.00 98.00 219 ALA A O 1
ATOM 1627 N N . VAL A 1 220 ? 10.213 -7.990 -12.923 1.00 98.06 220 VAL A N 1
ATOM 1628 C CA . VAL A 1 220 ? 11.545 -7.389 -12.849 1.00 98.06 220 VAL A CA 1
ATOM 1629 C C . VAL A 1 220 ? 11.417 -5.929 -13.245 1.00 98.06 220 VAL A C 1
ATOM 1631 O O . VAL A 1 220 ? 10.814 -5.614 -14.271 1.00 98.06 220 VAL A O 1
ATOM 1634 N N . VAL A 1 221 ? 11.961 -5.041 -12.420 1.00 98.25 221 VAL A N 1
ATOM 1635 C CA . VAL A 1 221 ? 11.925 -3.595 -12.646 1.00 98.25 221 VAL A CA 1
ATOM 1636 C C . VAL A 1 221 ? 13.339 -3.038 -12.724 1.00 98.25 221 VAL A C 1
ATOM 1638 O O . VAL A 1 221 ? 14.213 -3.486 -11.980 1.00 98.25 221 VAL A O 1
ATOM 1641 N N . SER A 1 222 ? 13.570 -2.065 -13.603 1.00 98.00 222 SER A N 1
ATOM 1642 C CA . SER A 1 222 ? 14.826 -1.310 -13.639 1.00 98.00 222 SER A CA 1
ATOM 1643 C C . SER A 1 222 ? 14.651 0.041 -12.955 1.00 98.00 222 SER A C 1
ATOM 1645 O O . SER A 1 222 ? 13.602 0.679 -13.052 1.00 98.00 222 SER A O 1
ATOM 1647 N N . ALA A 1 223 ? 15.679 0.492 -12.250 1.00 97.75 223 ALA A N 1
ATOM 1648 C CA . ALA A 1 223 ? 15.71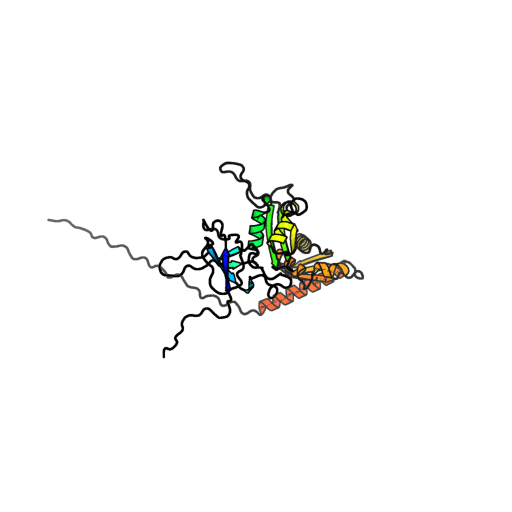9 1.821 -11.657 1.00 97.75 223 ALA A CA 1
ATOM 1649 C C . ALA A 1 223 ? 17.103 2.428 -11.834 1.00 97.75 223 ALA A C 1
ATOM 1651 O O . ALA A 1 223 ? 18.104 1.711 -11.845 1.00 97.75 223 ALA A O 1
ATOM 1652 N N . GLU A 1 224 ? 17.177 3.751 -11.916 1.00 97.31 224 GLU A N 1
ATOM 1653 C CA . GLU A 1 224 ? 18.466 4.433 -11.937 1.00 97.31 224 GLU A CA 1
ATOM 1654 C C . GLU A 1 224 ? 19.270 4.093 -10.669 1.00 97.31 224 GLU A C 1
ATOM 1656 O O . GLU A 1 224 ? 18.682 3.963 -9.586 1.00 97.31 224 GLU A O 1
ATOM 1661 N N . PRO A 1 225 ? 20.610 3.981 -10.749 1.00 96.31 225 PRO A N 1
ATOM 1662 C CA . PRO A 1 225 ? 21.431 3.553 -9.614 1.00 96.31 225 PRO A CA 1
ATOM 1663 C C . PRO A 1 225 ? 21.189 4.353 -8.326 1.00 96.31 225 PRO A C 1
ATOM 1665 O O . PRO A 1 225 ? 21.177 3.790 -7.233 1.00 96.31 225 PRO A O 1
ATOM 1668 N N . HIS A 1 226 ? 20.926 5.657 -8.444 1.00 96.12 226 HIS A N 1
ATOM 1669 C CA . HIS A 1 226 ? 20.651 6.523 -7.297 1.00 96.12 226 HIS A CA 1
ATOM 1670 C C . HIS A 1 226 ? 19.236 6.346 -6.712 1.00 96.12 226 HIS A C 1
ATOM 1672 O O . HIS A 1 226 ? 19.026 6.618 -5.531 1.00 96.12 226 HIS A O 1
ATOM 1678 N N . MET A 1 227 ? 18.275 5.851 -7.501 1.00 97.06 227 MET A N 1
ATOM 1679 C CA . MET A 1 227 ? 16.912 5.534 -7.052 1.00 97.06 227 MET A CA 1
ATOM 1680 C C . MET A 1 227 ? 16.788 4.120 -6.484 1.00 97.06 227 MET A C 1
ATOM 1682 O O . MET A 1 227 ? 15.822 3.823 -5.779 1.00 97.06 227 MET A O 1
ATOM 1686 N N . MET A 1 228 ? 17.771 3.251 -6.730 1.00 96.62 228 MET A N 1
ATOM 1687 C CA . MET A 1 228 ? 17.718 1.837 -6.361 1.00 96.62 228 MET A CA 1
ATOM 1688 C C . MET A 1 228 ? 17.443 1.613 -4.865 1.00 96.62 228 MET A C 1
ATOM 1690 O O . MET A 1 228 ? 16.604 0.792 -4.498 1.00 96.62 228 MET A O 1
ATOM 1694 N N . SER A 1 229 ? 18.081 2.398 -3.990 1.00 96.75 229 SER A N 1
ATOM 1695 C CA . SER A 1 229 ? 17.862 2.325 -2.536 1.00 96.75 229 SER A CA 1
ATOM 1696 C C . SER A 1 229 ? 16.415 2.650 -2.138 1.00 96.75 229 SER A C 1
ATOM 1698 O O . SER A 1 229 ? 15.853 2.013 -1.247 1.00 96.75 229 SER A O 1
ATOM 1700 N N . VAL A 1 230 ? 15.780 3.605 -2.824 1.00 96.75 230 VAL A N 1
ATOM 1701 C CA . VAL A 1 230 ? 14.389 4.008 -2.568 1.00 96.75 230 VAL A CA 1
ATOM 1702 C C . VAL A 1 230 ? 13.413 2.967 -3.113 1.00 96.75 230 VAL A C 1
ATOM 1704 O O . VAL A 1 230 ? 12.462 2.603 -2.424 1.00 96.75 230 VAL A O 1
ATOM 1707 N N . VAL A 1 231 ? 13.670 2.461 -4.323 1.00 97.56 231 VAL A N 1
ATOM 1708 C CA . VAL A 1 231 ? 12.846 1.435 -4.977 1.00 97.56 231 VAL A CA 1
ATOM 1709 C C . VAL A 1 231 ? 12.826 0.152 -4.152 1.00 97.56 231 VAL A C 1
ATOM 1711 O O . VAL A 1 231 ? 11.745 -0.345 -3.849 1.00 97.56 231 VAL A O 1
ATOM 1714 N N . VAL A 1 232 ? 13.992 -0.343 -3.730 1.00 96.88 232 VAL A N 1
ATOM 1715 C CA . VAL A 1 232 ? 14.108 -1.537 -2.874 1.00 96.88 232 VAL A CA 1
ATOM 1716 C C . VAL A 1 232 ? 13.595 -1.245 -1.460 1.00 96.88 232 VAL A C 1
ATOM 1718 O O . VAL A 1 232 ? 12.820 -2.012 -0.884 1.00 96.88 232 VAL A O 1
ATOM 1721 N N . GLY A 1 233 ? 13.974 -0.097 -0.902 1.00 94.50 233 GLY A N 1
ATOM 1722 C CA . GLY A 1 233 ? 13.697 0.276 0.479 1.00 94.50 233 GLY A CA 1
ATOM 1723 C C . GLY A 1 233 ? 14.595 -0.451 1.486 1.00 94.50 233 GLY A C 1
ATOM 1724 O O . GLY A 1 233 ? 15.251 -1.452 1.190 1.00 94.50 233 GLY A O 1
ATOM 1725 N N . LYS A 1 234 ? 14.617 0.048 2.728 1.00 91.38 234 LYS A N 1
ATOM 1726 C CA . LYS A 1 234 ? 15.395 -0.554 3.823 1.00 91.38 234 LYS A CA 1
ATOM 1727 C C . LYS A 1 234 ? 14.971 -2.014 4.027 1.00 91.38 234 LYS A C 1
ATOM 1729 O O . LYS A 1 234 ? 13.814 -2.277 4.339 1.00 91.38 234 LYS A O 1
ATOM 1734 N N . GLY A 1 235 ? 15.905 -2.948 3.841 1.00 89.94 235 GLY A N 1
ATOM 1735 C CA . GLY A 1 235 ? 15.643 -4.386 3.964 1.00 89.94 235 GLY A CA 1
ATOM 1736 C C . GLY A 1 235 ? 14.711 -4.965 2.891 1.00 89.94 235 GLY A C 1
ATOM 1737 O O . GLY A 1 235 ? 14.119 -6.009 3.130 1.00 89.94 235 GLY A O 1
ATOM 1738 N N . GLY A 1 236 ? 14.535 -4.293 1.745 1.00 93.94 236 GLY A N 1
ATOM 1739 C CA . GLY A 1 236 ? 13.626 -4.748 0.682 1.00 93.94 236 GLY A CA 1
ATOM 1740 C C . GLY A 1 236 ? 12.149 -4.439 0.930 1.00 93.94 236 GLY A C 1
ATOM 1741 O O . GLY A 1 236 ? 11.292 -4.882 0.163 1.00 93.94 236 GLY A O 1
ATOM 1742 N N . LEU A 1 237 ? 11.838 -3.670 1.981 1.00 94.81 237 LEU A N 1
ATOM 1743 C CA . LEU A 1 237 ? 10.468 -3.444 2.437 1.00 94.81 237 LEU A CA 1
ATOM 1744 C C . LEU A 1 237 ? 9.570 -2.789 1.378 1.00 94.81 237 LEU A C 1
ATOM 1746 O O . LEU A 1 237 ? 8.386 -3.104 1.302 1.00 94.81 237 LEU A O 1
ATOM 1750 N N . ASN A 1 238 ? 10.093 -1.870 0.562 1.00 97.00 238 ASN A N 1
ATOM 1751 C CA . ASN A 1 238 ? 9.258 -1.182 -0.424 1.00 97.00 238 ASN A CA 1
ATOM 1752 C C . ASN A 1 238 ? 8.847 -2.135 -1.554 1.00 97.00 238 ASN A C 1
ATOM 1754 O O . ASN A 1 238 ? 7.662 -2.216 -1.876 1.00 97.00 238 ASN A O 1
ATOM 1758 N N . THR A 1 239 ? 9.798 -2.913 -2.081 1.00 97.56 239 THR A N 1
ATOM 1759 C CA . THR A 1 239 ? 9.524 -3.983 -3.054 1.00 97.56 239 THR A CA 1
ATOM 1760 C C . THR A 1 239 ? 8.632 -5.084 -2.483 1.00 97.56 239 THR A C 1
ATOM 1762 O O . THR A 1 239 ? 7.743 -5.556 -3.187 1.00 97.56 239 THR A O 1
ATOM 1765 N N . GLU A 1 240 ? 8.809 -5.458 -1.209 1.00 96.56 240 GLU A N 1
ATOM 1766 C CA . GLU A 1 240 ? 7.968 -6.451 -0.524 1.00 96.56 240 GLU A CA 1
ATOM 1767 C C . GLU A 1 240 ? 6.509 -5.981 -0.457 1.00 96.56 240 GLU A C 1
ATOM 1769 O O . GLU A 1 240 ? 5.600 -6.701 -0.870 1.00 96.56 240 GLU A O 1
ATOM 1774 N N . LEU A 1 241 ? 6.276 -4.755 0.022 1.00 97.88 241 LEU A N 1
ATOM 1775 C CA . LEU A 1 241 ? 4.929 -4.204 0.150 1.00 97.88 241 LEU A CA 1
ATOM 1776 C C . LEU A 1 241 ? 4.287 -3.939 -1.213 1.00 97.88 241 LEU A C 1
ATOM 1778 O O . LEU A 1 241 ? 3.107 -4.228 -1.382 1.00 97.88 241 LEU A O 1
ATOM 1782 N N . ALA A 1 242 ? 5.042 -3.441 -2.197 1.00 98.44 242 ALA A N 1
ATOM 1783 C CA . ALA A 1 242 ? 4.541 -3.269 -3.560 1.00 98.44 242 ALA A CA 1
ATOM 1784 C C . ALA A 1 242 ? 4.159 -4.616 -4.194 1.00 98.44 242 ALA A C 1
ATOM 1786 O O . ALA A 1 242 ? 3.103 -4.732 -4.816 1.00 98.44 242 ALA A O 1
ATOM 1787 N N . GLY A 1 243 ? 4.979 -5.649 -3.985 1.00 98.00 243 GLY A N 1
ATOM 1788 C CA . GLY A 1 243 ? 4.696 -7.007 -4.433 1.00 98.00 243 GLY A CA 1
ATOM 1789 C C . GLY A 1 243 ? 3.450 -7.596 -3.776 1.00 98.00 243 GLY A C 1
ATOM 1790 O O . GLY A 1 243 ? 2.550 -8.056 -4.473 1.00 98.00 243 GLY A O 1
ATOM 1791 N N . ARG A 1 244 ? 3.325 -7.496 -2.446 1.00 97.88 244 ARG A N 1
ATOM 1792 C CA . ARG A 1 244 ? 2.123 -7.934 -1.712 1.00 97.88 244 ARG A CA 1
ATOM 1793 C C . ARG A 1 244 ? 0.863 -7.209 -2.180 1.00 97.88 244 ARG A C 1
ATOM 1795 O O . ARG A 1 244 ? -0.148 -7.860 -2.412 1.00 97.88 244 ARG A O 1
ATOM 1802 N N . LEU A 1 245 ? 0.942 -5.891 -2.367 1.00 98.06 245 LEU A N 1
ATOM 1803 C CA . LEU A 1 245 ? -0.187 -5.065 -2.794 1.00 98.06 245 LEU A CA 1
ATOM 1804 C C . LEU A 1 245 ? -0.672 -5.420 -4.208 1.00 98.06 245 LEU A C 1
ATOM 1806 O O . LEU A 1 245 ? -1.866 -5.380 -4.481 1.00 98.06 245 LEU A O 1
ATOM 1810 N N . THR A 1 246 ? 0.255 -5.771 -5.103 1.00 98.00 246 THR A N 1
ATOM 1811 C CA . THR A 1 246 ? -0.037 -6.094 -6.512 1.00 98.00 246 THR A CA 1
ATOM 1812 C C . THR A 1 246 ? -0.207 -7.590 -6.783 1.00 98.00 246 THR A C 1
ATOM 1814 O O . THR A 1 246 ? -0.623 -7.970 -7.875 1.00 98.00 246 THR A O 1
ATOM 1817 N N . GLY A 1 247 ? 0.111 -8.452 -5.814 1.00 97.31 247 GLY A N 1
ATOM 1818 C CA . GLY A 1 247 ? 0.150 -9.906 -5.988 1.00 97.31 247 GLY A CA 1
ATOM 1819 C C . GLY A 1 247 ? 1.358 -10.419 -6.788 1.00 97.31 247 GLY A C 1
ATOM 1820 O O . GLY A 1 247 ? 1.307 -11.534 -7.316 1.00 97.31 247 GLY A O 1
ATOM 1821 N N . LEU A 1 248 ? 2.432 -9.628 -6.892 1.00 97.62 248 LEU A N 1
ATOM 1822 C CA . LEU A 1 248 ? 3.630 -9.914 -7.687 1.00 97.62 248 LEU A CA 1
ATOM 1823 C C . LEU A 1 248 ? 4.866 -10.180 -6.813 1.00 97.62 248 LEU A C 1
ATOM 1825 O O . LEU A 1 248 ? 5.035 -9.626 -5.731 1.00 97.62 248 LEU A O 1
ATOM 1829 N N . TRP A 1 249 ? 5.782 -10.994 -7.327 1.00 96.44 249 TRP A N 1
ATOM 1830 C CA . TRP A 1 249 ? 7.141 -11.159 -6.821 1.00 96.44 249 TRP A CA 1
ATOM 1831 C C . TRP A 1 249 ? 8.0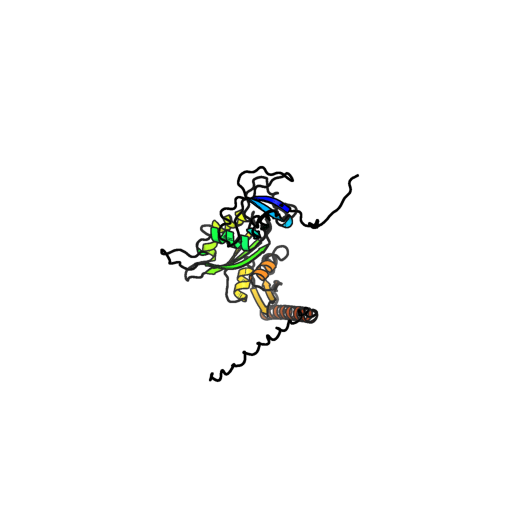39 -10.175 -7.556 1.00 96.44 249 TRP A C 1
ATOM 1833 O O . TRP A 1 249 ? 8.312 -10.359 -8.741 1.00 96.44 249 TRP A O 1
ATOM 1843 N N . VAL A 1 250 ? 8.459 -9.119 -6.866 1.00 97.56 250 VAL A N 1
ATOM 1844 C CA . VAL A 1 250 ? 9.155 -7.987 -7.484 1.00 97.56 250 VAL A CA 1
ATOM 1845 C C . VAL A 1 250 ? 10.653 -8.085 -7.225 1.00 97.56 250 VAL A C 1
ATOM 1847 O O . VAL A 1 250 ? 11.084 -8.146 -6.076 1.00 97.56 250 VAL A O 1
ATOM 1850 N N . GLN A 1 251 ? 11.446 -8.040 -8.293 1.00 96.94 251 GLN A N 1
ATOM 1851 C CA . GLN A 1 251 ? 12.895 -7.891 -8.239 1.00 96.94 251 GLN A CA 1
ATOM 1852 C C . GLN A 1 251 ? 13.298 -6.582 -8.918 1.00 96.94 251 GLN A C 1
ATOM 1854 O O . GLN A 1 251 ? 12.957 -6.347 -10.073 1.00 96.94 251 GLN A O 1
ATOM 1859 N N . ALA A 1 252 ? 14.043 -5.736 -8.212 1.00 97.19 252 ALA A N 1
ATOM 1860 C CA . ALA A 1 252 ? 14.602 -4.516 -8.779 1.00 97.19 252 ALA A CA 1
ATOM 1861 C C . ALA A 1 252 ? 16.055 -4.738 -9.223 1.00 97.19 252 ALA A C 1
ATOM 1863 O O . ALA A 1 252 ? 16.812 -5.455 -8.564 1.00 97.19 252 ALA A O 1
ATOM 1864 N N . VAL A 1 253 ? 16.436 -4.115 -10.335 1.00 97.00 253 VAL A N 1
ATOM 1865 C CA . VAL A 1 253 ? 17.771 -4.173 -10.938 1.00 97.00 253 VAL A CA 1
ATOM 1866 C C . VAL A 1 253 ? 18.206 -2.749 -11.284 1.00 97.00 253 VAL A C 1
ATOM 1868 O O . VAL A 1 253 ? 17.385 -1.921 -11.680 1.00 97.00 253 VAL A O 1
ATOM 1871 N N . ALA A 1 254 ? 19.489 -2.438 -11.111 1.00 97.06 254 ALA A N 1
ATOM 1872 C CA . ALA A 1 254 ? 20.012 -1.137 -11.507 1.00 97.06 254 ALA A CA 1
ATOM 1873 C C . ALA A 1 254 ? 20.059 -1.029 -13.039 1.00 97.06 254 ALA A C 1
ATOM 1875 O O . ALA A 1 254 ? 20.515 -1.951 -13.712 1.00 97.06 254 ALA A O 1
ATOM 1876 N N . TYR A 1 255 ? 19.594 0.096 -13.570 1.00 96.00 255 TYR A N 1
ATOM 1877 C CA . TYR A 1 255 ? 19.744 0.452 -14.975 1.00 96.00 255 TYR A CA 1
ATOM 1878 C C . TYR A 1 255 ? 21.206 0.808 -15.264 1.00 96.00 255 TYR A C 1
ATOM 1880 O O . TYR A 1 255 ? 21.804 1.587 -14.513 1.00 96.00 255 TYR A O 1
ATOM 1888 N N . ASP A 1 256 ? 21.771 0.268 -16.345 1.00 95.81 256 ASP A N 1
ATOM 1889 C CA . ASP A 1 256 ? 23.130 0.593 -16.774 1.00 95.81 256 ASP A CA 1
ATOM 1890 C C . ASP A 1 256 ? 23.095 1.700 -17.845 1.00 95.81 256 ASP A C 1
ATOM 1892 O O . ASP A 1 256 ? 22.626 1.456 -18.962 1.00 95.81 256 ASP A O 1
ATOM 1896 N N . PRO A 1 257 ? 23.585 2.921 -17.548 1.00 94.19 257 PRO A N 1
ATOM 1897 C CA . PRO A 1 257 ? 23.598 4.019 -18.511 1.00 94.19 257 PRO A CA 1
ATOM 1898 C C . PRO A 1 257 ? 24.582 3.813 -19.672 1.00 94.19 257 PRO A C 1
ATOM 1900 O O . PRO A 1 257 ? 24.527 4.569 -20.640 1.00 94.19 257 PRO A O 1
ATOM 1903 N N . HIS A 1 258 ? 25.488 2.834 -19.590 1.00 96.06 258 HIS A N 1
ATOM 1904 C CA . HIS A 1 258 ? 26.445 2.518 -20.651 1.00 96.06 258 HIS A CA 1
ATOM 1905 C C . HIS A 1 258 ? 25.904 1.519 -21.681 1.00 96.06 258 HIS A C 1
ATOM 1907 O O . HIS A 1 258 ? 26.522 1.351 -22.732 1.00 96.06 258 HIS A O 1
ATOM 1913 N N . LEU A 1 259 ? 24.765 0.881 -21.402 1.00 94.81 259 LEU A N 1
ATOM 1914 C CA . LEU A 1 259 ? 24.078 -0.013 -22.329 1.00 94.81 259 LEU A CA 1
ATOM 1915 C C . LEU A 1 259 ? 22.974 0.730 -23.085 1.00 94.81 259 LEU A C 1
ATOM 1917 O O . LEU A 1 259 ? 22.348 1.662 -22.571 1.00 94.81 259 LEU A O 1
ATOM 1921 N N . SER A 1 260 ? 22.690 0.288 -24.309 1.00 96.00 260 SER A N 1
ATOM 1922 C CA . SER A 1 260 ? 21.515 0.760 -25.040 1.00 96.00 260 SER A CA 1
ATOM 1923 C C . SER A 1 260 ? 20.213 0.353 -24.322 1.00 96.00 260 SER A C 1
ATOM 1925 O O . SER A 1 260 ? 20.191 -0.616 -23.553 1.00 96.00 260 SER A O 1
ATOM 1927 N N . PRO A 1 261 ? 19.088 1.053 -24.569 1.00 94.25 261 PRO A N 1
ATOM 1928 C CA . PRO A 1 261 ? 17.795 0.674 -23.993 1.00 94.25 261 PRO A CA 1
ATOM 1929 C C . PRO A 1 261 ? 17.376 -0.765 -24.333 1.00 94.25 261 PRO A C 1
ATOM 1931 O O . PRO A 1 261 ? 16.805 -1.461 -23.496 1.00 94.25 261 PRO A O 1
ATOM 1934 N N . GLU A 1 262 ? 17.693 -1.233 -25.543 1.00 95.44 262 GLU A N 1
ATOM 1935 C CA . GLU A 1 262 ? 17.404 -2.602 -25.985 1.00 95.44 262 GLU A CA 1
ATOM 1936 C C . GLU A 1 262 ? 18.232 -3.635 -25.212 1.00 95.44 262 GLU A C 1
ATOM 1938 O O . GLU A 1 262 ? 17.697 -4.654 -24.776 1.00 95.44 262 GLU A O 1
ATOM 1943 N N . GLU A 1 263 ? 19.516 -3.356 -24.974 1.00 96.19 263 GLU A N 1
ATOM 1944 C CA . GLU A 1 263 ? 20.396 -4.228 -24.190 1.00 96.19 263 GLU A CA 1
ATOM 1945 C C . GLU A 1 263 ? 19.969 -4.307 -22.722 1.00 96.19 263 GLU A C 1
ATOM 1947 O O . GLU A 1 263 ? 19.904 -5.406 -22.164 1.00 96.19 263 GLU A O 1
ATOM 1952 N N . ASN A 1 264 ? 19.616 -3.171 -22.108 1.00 95.19 264 ASN A N 1
ATOM 1953 C CA . ASN A 1 264 ? 19.058 -3.145 -20.755 1.00 95.19 264 ASN A CA 1
ATOM 1954 C C . ASN A 1 264 ? 17.780 -3.990 -20.687 1.00 95.19 264 ASN A C 1
ATOM 1956 O O . ASN A 1 264 ? 17.660 -4.877 -19.840 1.00 95.19 264 ASN A O 1
ATOM 1960 N N . ARG A 1 265 ? 16.845 -3.783 -21.620 1.00 95.56 265 ARG A N 1
ATOM 1961 C CA . ARG A 1 265 ? 15.596 -4.549 -21.665 1.00 95.56 265 ARG A CA 1
ATOM 1962 C C . ARG A 1 265 ? 15.846 -6.049 -21.838 1.00 95.56 265 ARG A C 1
ATOM 1964 O O . ARG A 1 265 ? 15.271 -6.844 -21.097 1.00 95.56 265 ARG A O 1
ATOM 1971 N N . ALA A 1 266 ? 16.746 -6.440 -22.738 1.00 96.38 266 ALA A N 1
ATOM 1972 C CA . ALA A 1 266 ? 17.119 -7.838 -22.941 1.00 96.38 266 ALA A CA 1
ATOM 1973 C C . ALA A 1 266 ? 17.755 -8.465 -21.684 1.00 96.38 266 ALA A C 1
ATOM 1975 O O . ALA A 1 266 ? 17.540 -9.646 -21.397 1.00 96.38 266 ALA A O 1
ATOM 1976 N N . ALA A 1 267 ? 18.520 -7.696 -20.901 1.00 95.81 267 ALA A N 1
ATOM 1977 C CA . ALA A 1 267 ? 19.044 -8.154 -19.616 1.00 95.81 267 ALA A CA 1
ATOM 1978 C C . ALA A 1 267 ? 17.916 -8.419 -18.603 1.00 95.81 267 ALA A C 1
ATOM 1980 O O . ALA A 1 267 ? 17.915 -9.466 -17.951 1.00 95.81 267 ALA A O 1
ATOM 1981 N N . LEU A 1 268 ? 16.918 -7.531 -18.516 1.00 95.62 268 LEU A N 1
ATOM 1982 C CA . LEU A 1 268 ? 15.744 -7.743 -17.663 1.00 95.62 268 LEU A CA 1
ATOM 1983 C C . LEU A 1 268 ? 14.942 -8.980 -18.092 1.00 95.62 268 LEU A C 1
ATOM 1985 O O . LEU A 1 268 ? 14.526 -9.760 -17.236 1.00 95.62 268 LEU A O 1
ATOM 1989 N N . GLU A 1 269 ? 14.750 -9.190 -19.397 1.00 96.56 269 GLU A N 1
ATOM 1990 C CA . GLU A 1 269 ? 14.045 -10.362 -19.934 1.00 96.56 269 GLU A CA 1
ATOM 1991 C C . GLU A 1 269 ? 14.739 -11.669 -19.541 1.00 96.56 269 GLU A C 1
ATOM 1993 O O . GLU A 1 269 ? 14.077 -12.610 -19.099 1.00 96.56 269 GLU A O 1
ATOM 1998 N N . LYS A 1 270 ? 16.077 -11.716 -19.612 1.00 96.38 270 LYS A N 1
ATOM 1999 C CA . LYS A 1 270 ? 16.863 -12.873 -19.153 1.00 96.38 270 LYS A CA 1
ATOM 2000 C C . LYS A 1 270 ? 16.672 -13.138 -17.661 1.00 96.38 270 LYS A C 1
ATOM 2002 O O . LYS A 1 270 ? 16.476 -14.289 -17.272 1.00 96.38 270 LYS A O 1
ATOM 2007 N N . ILE A 1 271 ? 16.699 -12.094 -16.828 1.00 95.81 271 ILE A N 1
ATOM 2008 C CA . ILE A 1 271 ? 16.490 -12.222 -15.375 1.00 95.81 271 ILE A CA 1
ATOM 2009 C C . ILE A 1 271 ? 15.078 -12.742 -15.085 1.00 95.81 271 ILE A C 1
ATOM 2011 O O . ILE A 1 271 ? 14.908 -13.673 -14.296 1.00 95.81 271 ILE A O 1
ATOM 2015 N N . LEU A 1 272 ? 14.068 -12.182 -15.753 1.00 95.81 272 LEU A N 1
ATOM 2016 C CA . LEU A 1 272 ? 12.677 -12.590 -15.590 1.00 95.81 272 LEU A CA 1
ATOM 2017 C C . LEU A 1 272 ? 12.470 -14.048 -16.017 1.00 95.81 272 LEU A C 1
ATOM 2019 O O . LEU A 1 272 ? 11.870 -14.822 -15.273 1.00 95.81 272 LEU A O 1
ATOM 2023 N N . ALA A 1 273 ? 13.006 -14.444 -17.173 1.00 95.12 273 ALA A N 1
ATOM 2024 C CA . ALA A 1 273 ? 12.923 -15.815 -17.666 1.00 95.12 273 ALA A CA 1
ATOM 2025 C C . ALA A 1 273 ? 13.596 -16.808 -16.707 1.00 95.12 273 ALA A C 1
ATOM 2027 O O . ALA A 1 273 ? 13.009 -17.842 -16.384 1.00 95.12 273 ALA A O 1
ATOM 2028 N N . ALA A 1 274 ? 14.784 -16.472 -16.194 1.00 93.62 274 ALA A N 1
ATOM 2029 C CA . ALA A 1 274 ? 15.483 -17.293 -15.211 1.00 93.62 274 ALA A CA 1
ATOM 2030 C C . ALA A 1 274 ? 14.655 -17.475 -13.928 1.00 93.62 274 ALA A C 1
ATOM 2032 O O . ALA A 1 274 ? 14.511 -18.597 -13.447 1.00 93.62 274 ALA A O 1
ATOM 2033 N N . LYS A 1 275 ? 14.044 -16.401 -13.412 1.00 90.62 275 LYS A N 1
ATOM 2034 C CA . LYS A 1 275 ? 13.193 -16.453 -12.210 1.00 90.62 275 LYS A CA 1
ATOM 2035 C C . LYS A 1 275 ? 11.934 -17.288 -12.409 1.00 90.62 275 LYS A C 1
ATOM 2037 O O . LYS A 1 275 ? 11.567 -18.074 -11.535 1.00 90.62 275 LYS A O 1
ATOM 2042 N N . VAL A 1 276 ? 11.281 -17.143 -13.559 1.00 91.75 276 VAL A N 1
ATOM 2043 C CA . VAL A 1 276 ? 10.109 -17.953 -13.911 1.00 91.75 276 VAL A CA 1
ATOM 2044 C C . VAL A 1 276 ? 10.488 -19.435 -13.987 1.00 91.75 276 VAL A C 1
ATOM 2046 O O . VAL A 1 276 ? 9.771 -20.270 -13.435 1.00 91.75 276 VAL A O 1
ATOM 2049 N N . ALA A 1 277 ? 11.625 -19.764 -14.607 1.00 90.00 277 ALA A N 1
ATOM 2050 C CA . ALA A 1 277 ? 12.113 -21.136 -14.719 1.00 90.00 277 ALA A CA 1
ATOM 2051 C C . ALA A 1 277 ? 12.494 -21.744 -13.355 1.00 90.00 277 ALA A C 1
ATOM 2053 O O . ALA A 1 277 ? 12.064 -22.855 -13.045 1.00 90.00 277 ALA A O 1
ATOM 2054 N N . GLU A 1 278 ? 13.228 -21.002 -12.518 1.00 88.69 278 GLU A N 1
ATOM 2055 C CA . GLU A 1 278 ? 13.618 -21.401 -11.155 1.00 88.69 278 GLU A CA 1
ATOM 2056 C C . GLU A 1 278 ? 12.391 -21.817 -10.329 1.00 88.69 278 GLU A C 1
ATOM 2058 O O . GLU A 1 278 ? 12.347 -22.888 -9.721 1.00 88.69 278 GLU A O 1
ATOM 2063 N N . HIS A 1 279 ? 11.337 -21.003 -10.364 1.00 82.94 279 HIS A N 1
ATOM 2064 C CA . HIS A 1 279 ? 10.119 -21.287 -9.615 1.00 82.94 279 HIS A CA 1
ATOM 2065 C C . HIS A 1 279 ? 9.225 -22.359 -10.240 1.00 82.94 279 HIS A C 1
ATOM 2067 O O . HIS A 1 279 ? 8.504 -23.043 -9.507 1.00 82.94 279 HIS A O 1
ATOM 2073 N N . ALA A 1 280 ? 9.239 -22.514 -11.565 1.00 82.00 280 ALA A N 1
ATOM 2074 C CA . ALA A 1 280 ? 8.569 -23.631 -12.221 1.00 82.00 280 ALA A CA 1
ATOM 2075 C C . ALA A 1 280 ? 9.200 -24.965 -11.791 1.00 82.00 280 ALA A C 1
ATOM 2077 O O . ALA A 1 280 ? 8.472 -25.887 -11.423 1.00 82.00 280 ALA A O 1
ATOM 2078 N N . ALA A 1 281 ? 10.535 -25.031 -11.730 1.00 81.44 281 ALA A N 1
ATOM 2079 C CA . ALA A 1 281 ? 11.264 -26.198 -11.238 1.00 81.44 281 ALA A CA 1
ATOM 2080 C C . ALA A 1 281 ? 10.949 -26.492 -9.759 1.00 81.44 281 ALA A C 1
ATOM 2082 O O . ALA A 1 281 ? 10.574 -27.612 -9.422 1.00 81.44 281 ALA A O 1
ATOM 2083 N N . ALA A 1 282 ? 10.969 -25.474 -8.891 1.00 78.69 282 ALA A N 1
ATOM 2084 C CA . ALA A 1 282 ? 10.632 -25.633 -7.471 1.00 78.69 282 ALA A CA 1
ATOM 2085 C C . ALA A 1 282 ? 9.178 -26.090 -7.219 1.00 78.69 282 ALA A C 1
ATOM 2087 O O . ALA A 1 282 ? 8.867 -26.650 -6.167 1.00 78.69 282 ALA A O 1
ATOM 2088 N N . ARG A 1 283 ? 8.257 -25.833 -8.159 1.00 72.38 283 ARG A N 1
ATOM 2089 C CA . ARG A 1 283 ? 6.873 -26.332 -8.095 1.00 72.38 283 ARG A CA 1
ATOM 2090 C C . ARG A 1 283 ? 6.740 -27.776 -8.560 1.00 72.38 283 ARG A C 1
ATOM 2092 O O . ARG A 1 283 ? 5.893 -28.475 -8.017 1.00 72.38 283 ARG A O 1
ATOM 2099 N N . ALA A 1 284 ? 7.539 -28.204 -9.533 1.00 71.19 284 ALA A N 1
ATOM 2100 C CA . ALA A 1 284 ? 7.553 -29.588 -9.999 1.00 71.19 284 ALA A CA 1
ATOM 2101 C C . ALA A 1 284 ? 8.088 -30.554 -8.927 1.00 71.19 284 ALA A C 1
ATOM 2103 O O . ALA A 1 284 ? 7.652 -31.697 -8.869 1.00 71.19 284 ALA A O 1
ATOM 2104 N N . ASP A 1 285 ? 8.971 -30.068 -8.050 1.00 64.25 285 ASP A N 1
ATOM 2105 C CA . ASP A 1 285 ? 9.600 -30.851 -6.977 1.00 64.25 285 ASP A CA 1
ATOM 2106 C C . ASP A 1 285 ? 8.789 -30.867 -5.662 1.00 64.25 285 ASP A C 1
ATOM 2108 O O . ASP A 1 285 ? 9.208 -31.436 -4.653 1.00 64.25 285 ASP A O 1
ATOM 2112 N N . ARG A 1 286 ? 7.600 -30.238 -5.633 1.00 55.22 286 ARG A N 1
ATOM 2113 C CA . ARG A 1 286 ? 6.693 -30.356 -4.483 1.00 55.22 286 ARG A CA 1
ATOM 2114 C C . ARG A 1 286 ? 5.924 -31.677 -4.566 1.00 55.22 286 ARG A C 1
ATOM 2116 O O . ARG A 1 286 ? 5.202 -31.875 -5.545 1.00 55.22 286 ARG A O 1
ATOM 2123 N N . PRO A 1 287 ? 5.977 -32.538 -3.531 1.00 53.22 287 PRO A N 1
ATOM 2124 C CA . PRO A 1 287 ? 5.099 -33.696 -3.467 1.00 53.22 287 PRO A CA 1
ATOM 2125 C C . PRO A 1 287 ? 3.646 -33.220 -3.510 1.00 53.22 287 PRO A C 1
ATOM 2127 O O . PRO A 1 287 ? 3.289 -32.219 -2.877 1.00 53.22 287 PRO A O 1
ATOM 2130 N N . ALA A 1 288 ? 2.823 -33.911 -4.301 1.00 49.06 288 ALA A N 1
ATOM 2131 C CA . ALA A 1 288 ? 1.412 -33.589 -4.443 1.00 49.06 288 ALA A CA 1
ATOM 2132 C C . ALA A 1 288 ? 0.760 -33.485 -3.051 1.00 49.06 288 ALA A C 1
ATOM 2134 O O . ALA A 1 288 ? 1.027 -34.334 -2.194 1.00 49.06 288 ALA A O 1
ATOM 2135 N N . PRO A 1 289 ? -0.080 -32.467 -2.791 1.00 46.53 289 PRO A N 1
ATOM 2136 C CA . PRO A 1 289 ? -0.841 -32.430 -1.554 1.00 46.53 289 PRO A CA 1
ATOM 2137 C C . PRO A 1 289 ? -1.677 -33.710 -1.473 1.00 46.53 289 PRO A C 1
ATOM 2139 O O . PRO A 1 289 ? -2.402 -34.026 -2.418 1.00 46.53 289 PRO A O 1
ATOM 2142 N N . ASN A 1 290 ? -1.537 -34.448 -0.365 1.00 51.28 290 ASN A N 1
ATOM 2143 C CA . ASN A 1 290 ? -2.362 -35.616 -0.062 1.00 51.28 290 ASN A CA 1
ATOM 2144 C C . ASN A 1 290 ? -3.826 -35.232 -0.287 1.00 51.28 290 ASN A C 1
ATOM 2146 O O . ASN A 1 290 ? -4.366 -34.389 0.433 1.00 51.28 290 ASN A O 1
ATOM 2150 N N . GLN A 1 291 ? -4.444 -35.813 -1.314 1.00 39.81 291 GLN A N 1
ATOM 2151 C CA . GLN A 1 291 ? -5.866 -35.634 -1.552 1.00 39.81 291 GLN A CA 1
ATOM 2152 C C . GLN A 1 291 ? -6.605 -36.177 -0.321 1.00 39.81 291 GLN A C 1
ATOM 2154 O O . GLN A 1 291 ? -6.347 -37.320 0.071 1.00 39.81 291 GLN A O 1
ATOM 2159 N N . PRO A 1 292 ? -7.494 -35.404 0.325 1.00 39.44 292 PRO A N 1
ATOM 2160 C CA . PRO A 1 292 ? -8.391 -35.981 1.309 1.00 39.44 292 PRO A CA 1
ATOM 2161 C C . PRO A 1 292 ? -9.254 -37.0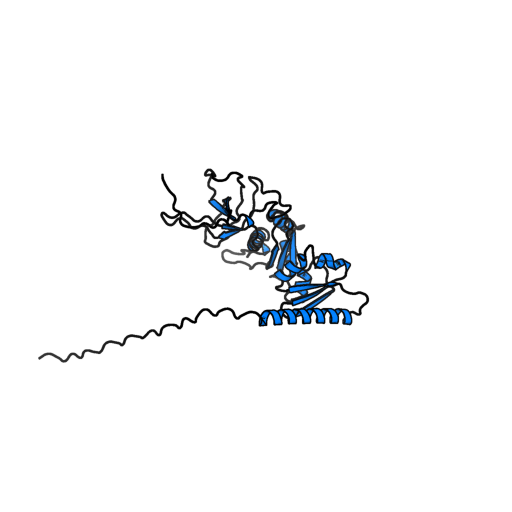25 0.596 1.00 39.44 292 PRO A C 1
ATOM 2163 O O . PRO A 1 292 ? -9.807 -36.756 -0.472 1.00 39.44 292 PRO A O 1
ATOM 2166 N N . ALA A 1 293 ? -9.301 -38.228 1.170 1.00 36.06 293 ALA A N 1
ATOM 2167 C CA . ALA A 1 293 ? -10.045 -39.365 0.653 1.00 36.06 293 ALA A CA 1
ATOM 2168 C C . ALA A 1 293 ? -11.460 -38.944 0.228 1.00 36.06 293 ALA A C 1
ATOM 2170 O O . ALA A 1 293 ? -12.204 -38.334 0.998 1.00 36.06 293 ALA A O 1
ATOM 2171 N N . SER A 1 294 ? -11.817 -39.270 -1.011 1.00 33.75 294 SER A N 1
ATOM 2172 C CA . SER A 1 294 ? -13.158 -39.087 -1.546 1.00 33.75 294 SER A CA 1
ATOM 2173 C C . SER A 1 294 ? -14.160 -39.877 -0.699 1.00 33.75 294 SER A C 1
ATOM 2175 O O . SER A 1 294 ? -14.240 -41.101 -0.813 1.00 33.75 294 SER A O 1
ATOM 2177 N N . ASN A 1 295 ? -14.944 -39.188 0.129 1.00 44.19 295 ASN A N 1
ATOM 2178 C CA . ASN A 1 295 ? -16.197 -39.740 0.627 1.00 44.19 295 ASN A CA 1
ATOM 2179 C C . ASN A 1 295 ? -17.168 -39.804 -0.556 1.00 44.19 295 ASN A C 1
ATOM 2181 O O . ASN A 1 295 ? -17.659 -38.777 -1.023 1.00 44.19 295 ASN A O 1
ATOM 2185 N N . GLN A 1 296 ? -17.412 -41.013 -1.058 1.00 34.62 296 GLN A N 1
ATOM 2186 C CA . GLN A 1 296 ? -18.536 -41.269 -1.950 1.00 34.62 296 GLN A CA 1
ATOM 2187 C C . GLN A 1 296 ? -19.846 -41.054 -1.167 1.00 34.62 296 GLN A C 1
ATOM 2189 O O . GLN A 1 296 ? -19.929 -41.484 -0.012 1.00 34.62 296 GLN A O 1
ATOM 2194 N N . PRO A 1 297 ? -20.870 -40.403 -1.742 1.00 35.62 297 PRO A N 1
ATOM 2195 C CA . PRO A 1 297 ? -22.194 -40.357 -1.137 1.00 35.62 297 PRO A CA 1
ATOM 2196 C C . PRO A 1 297 ? -22.813 -41.757 -1.167 1.00 35.62 297 PRO A C 1
ATOM 2198 O O . PRO A 1 297 ? -22.858 -42.392 -2.218 1.00 35.62 297 PRO A O 1
ATOM 2201 N N . ALA A 1 298 ? -23.285 -42.231 -0.015 1.00 33.94 298 ALA A N 1
ATOM 2202 C CA . ALA A 1 298 ? -24.060 -43.459 0.085 1.00 33.94 298 ALA A CA 1
ATOM 2203 C C . ALA A 1 298 ? -25.358 -43.339 -0.736 1.00 33.94 298 ALA A C 1
ATOM 2205 O O . ALA A 1 298 ? -26.139 -42.406 -0.532 1.00 33.94 298 ALA A O 1
ATOM 2206 N N . GLU A 1 299 ? -25.581 -44.292 -1.643 1.00 33.09 299 GLU A N 1
ATOM 2207 C CA . GLU A 1 299 ? -26.863 -44.513 -2.314 1.00 33.09 299 GLU A CA 1
ATOM 2208 C C . GLU A 1 299 ? -27.978 -44.647 -1.275 1.00 33.09 299 GLU A C 1
ATOM 2210 O O . GLU A 1 299 ? -27.975 -45.533 -0.418 1.00 33.09 299 GLU A O 1
ATOM 2215 N N . THR A 1 300 ? -28.948 -43.743 -1.355 1.00 33.09 300 THR A N 1
ATOM 2216 C CA . THR A 1 300 ? -30.195 -43.826 -0.602 1.00 33.09 300 THR A CA 1
ATOM 2217 C C . THR A 1 300 ? -31.104 -44.781 -1.367 1.00 33.09 300 THR A C 1
ATOM 2219 O O . THR A 1 300 ? -31.633 -44.434 -2.419 1.00 33.09 300 THR A O 1
ATOM 2222 N N . THR A 1 301 ? -31.239 -46.011 -0.879 1.00 33.78 301 THR A N 1
ATOM 2223 C CA . THR A 1 301 ? -32.239 -46.955 -1.382 1.00 33.78 301 THR A CA 1
ATOM 2224 C C . THR A 1 301 ? -33.603 -46.560 -0.825 1.00 33.78 301 THR A C 1
ATOM 2226 O O . THR A 1 301 ? -33.839 -46.554 0.382 1.00 33.78 301 THR A O 1
ATOM 2229 N N . GLU A 1 302 ? -34.484 -46.163 -1.734 1.00 37.03 302 GLU A N 1
ATOM 2230 C CA . GLU A 1 302 ? -35.891 -45.856 -1.499 1.00 37.03 302 GLU A CA 1
ATOM 2231 C C . GLU A 1 302 ? -36.649 -47.153 -1.124 1.00 37.03 302 GLU A C 1
ATOM 2233 O O . GLU A 1 302 ? -36.450 -48.181 -1.780 1.00 37.03 302 GLU A O 1
ATOM 2238 N N . PRO A 1 303 ? -37.485 -47.175 -0.069 1.00 45.00 303 PRO A N 1
ATOM 2239 C CA . PRO A 1 303 ? -38.272 -48.358 0.276 1.00 45.00 303 PRO A CA 1
ATOM 2240 C C . PRO A 1 303 ? -39.501 -48.502 -0.646 1.00 45.00 303 PRO A C 1
ATOM 2242 O O . PRO A 1 303 ? -40.108 -47.494 -1.013 1.00 45.00 303 PRO A O 1
ATOM 2245 N N . PRO A 1 304 ? -39.922 -49.732 -1.004 1.00 41.75 304 PRO A N 1
ATOM 2246 C CA . PRO A 1 304 ? -41.046 -49.938 -1.910 1.00 41.75 304 PRO A CA 1
ATOM 2247 C C . PRO A 1 304 ? -42.395 -49.641 -1.235 1.00 41.75 304 PRO A C 1
ATOM 2249 O O . PRO A 1 304 ? -42.604 -49.925 -0.054 1.00 41.75 304 PRO A O 1
ATOM 2252 N N . ALA A 1 305 ? -43.316 -49.086 -2.025 1.00 43.12 305 ALA A N 1
ATOM 2253 C CA . ALA A 1 305 ? -44.692 -48.770 -1.649 1.00 43.12 305 ALA A CA 1
ATOM 2254 C C . ALA A 1 305 ? -45.519 -50.024 -1.264 1.00 43.12 305 ALA A C 1
ATOM 2256 O O . ALA A 1 305 ? -45.271 -51.109 -1.795 1.00 43.12 305 ALA A O 1
ATOM 2257 N N . PRO A 1 306 ? -46.515 -49.897 -0.363 1.00 41.44 306 PRO A N 1
ATOM 2258 C CA . PRO A 1 306 ? -47.324 -51.022 0.104 1.00 41.44 306 PRO A CA 1
ATOM 2259 C C . PRO A 1 306 ? -48.377 -51.470 -0.923 1.00 41.44 306 PRO A C 1
ATOM 2261 O O . PRO A 1 306 ? -49.005 -50.654 -1.593 1.00 41.44 306 PRO A O 1
ATOM 2264 N N . ALA A 1 307 ? -48.575 -52.789 -1.001 1.00 40.47 307 ALA A N 1
ATOM 2265 C CA . ALA A 1 307 ? -49.538 -53.461 -1.868 1.00 40.47 307 ALA A CA 1
ATOM 2266 C C . ALA A 1 307 ? -51.002 -53.226 -1.442 1.00 40.47 307 ALA A C 1
ATOM 2268 O O . ALA A 1 307 ? -51.339 -53.266 -0.257 1.00 40.47 307 ALA A O 1
ATOM 2269 N N . GLU A 1 308 ? -51.863 -53.030 -2.441 1.00 38.59 308 GLU A N 1
ATOM 2270 C CA . GLU A 1 308 ? -53.318 -52.910 -2.332 1.00 38.59 308 GLU A CA 1
ATOM 2271 C C . GLU A 1 308 ? -53.951 -54.188 -1.756 1.00 38.59 308 GLU A C 1
ATOM 2273 O O . GLU A 1 308 ? -53.687 -55.302 -2.209 1.00 38.59 308 GLU A O 1
ATOM 2278 N N . THR A 1 309 ? -54.823 -54.026 -0.759 1.00 38.16 309 THR A N 1
ATOM 2279 C CA . THR A 1 309 ? -55.698 -55.088 -0.247 1.00 38.16 309 THR A CA 1
ATOM 2280 C C . THR A 1 309 ? -57.056 -54.966 -0.931 1.00 38.16 309 THR A C 1
ATOM 2282 O O . THR A 1 309 ? -57.786 -54.002 -0.713 1.00 38.16 309 THR A O 1
ATOM 2285 N N . ALA A 1 310 ? -57.381 -55.941 -1.778 1.00 40.03 310 ALA A N 1
ATOM 2286 C CA . ALA A 1 310 ? -58.701 -56.095 -2.370 1.00 40.03 310 ALA A CA 1
ATOM 2287 C C . ALA A 1 310 ? -59.677 -56.667 -1.330 1.00 40.03 310 ALA A C 1
ATOM 2289 O O . ALA A 1 310 ? -59.471 -57.755 -0.791 1.00 40.03 310 ALA A O 1
ATOM 2290 N N . THR A 1 311 ? -60.742 -55.920 -1.060 1.00 42.38 311 THR A N 1
ATOM 2291 C CA . THR A 1 311 ? -61.908 -56.346 -0.285 1.00 42.38 311 THR A CA 1
ATOM 2292 C C . THR A 1 311 ? -62.937 -56.931 -1.255 1.00 42.38 311 THR A C 1
ATOM 2294 O O . THR A 1 311 ? -63.410 -56.211 -2.131 1.00 42.38 311 THR A O 1
ATOM 2297 N N . GLU A 1 312 ? -63.313 -58.202 -1.102 1.00 45.03 312 GLU A N 1
ATOM 2298 C CA . GLU A 1 312 ? -64.547 -58.751 -1.692 1.00 45.03 312 GLU A CA 1
ATOM 2299 C C . GLU A 1 312 ? -65.655 -58.865 -0.626 1.00 45.03 312 GLU A C 1
ATOM 2301 O O . GLU A 1 312 ? -65.356 -58.880 0.573 1.00 45.03 312 GLU A O 1
ATOM 2306 N N . PRO A 1 313 ? -66.938 -58.862 -1.037 1.00 47.19 313 PRO A N 1
ATOM 2307 C CA . PRO A 1 313 ? -68.043 -58.419 -0.200 1.00 47.19 313 PRO A CA 1
ATOM 2308 C C . PRO A 1 313 ? -68.709 -59.553 0.587 1.00 47.19 313 PRO A C 1
ATOM 2310 O O . PRO A 1 313 ? -68.649 -60.727 0.228 1.00 47.19 313 PRO A O 1
ATOM 2313 N N . ALA A 1 314 ? -69.389 -59.159 1.662 1.00 44.75 314 ALA A N 1
ATOM 2314 C CA . ALA A 1 314 ? -70.175 -60.030 2.521 1.00 44.75 314 ALA A CA 1
ATOM 2315 C C . ALA A 1 314 ? -71.449 -60.562 1.838 1.00 44.75 314 ALA A C 1
ATOM 2317 O O . ALA A 1 314 ? -72.185 -59.804 1.199 1.00 44.75 314 ALA A O 1
ATOM 2318 N N . ALA A 1 315 ? -71.730 -61.840 2.096 1.00 38.94 315 ALA A N 1
ATOM 2319 C CA . ALA A 1 315 ? -73.066 -62.407 2.252 1.00 38.94 315 ALA A CA 1
ATOM 2320 C C . ALA A 1 315 ? -73.106 -63.14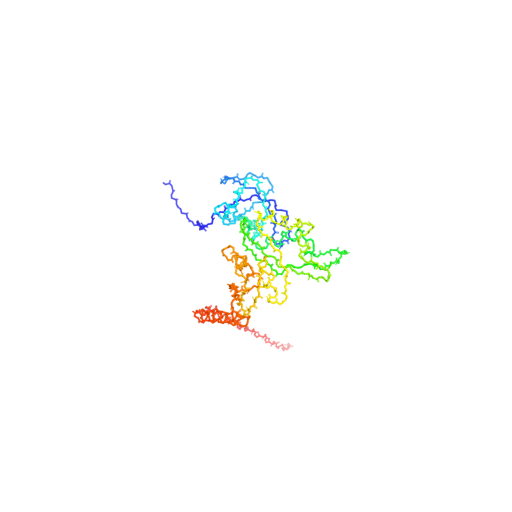4 3.598 1.00 38.94 315 ALA A C 1
ATOM 2322 O O . ALA A 1 315 ? -72.083 -63.788 3.933 1.00 38.94 315 ALA A O 1
#